Protein AF-A0A2E7G0T5-F1 (afdb_monomer_lite)

Foldseek 3Di:
DDDDPPPDPPPPPLQAQDLVLLVVVLVVLVVVLVVLVVVLVVLVPDDLVVVLVVLDQDDQDDQPPVDDPVSNVVSVVSNVSVLVSVLSNLLSVLSVVCSVVLNVLSVVLSVLSVVLSVCSVVVPPCNLVSVVVSLVSVLVSQLVVLVSVLVSVVVSQVSPPVRPCDCVSVVVSVVSNVVSVVVSVVVVVSSVVSVVSSDGDPDPDPPVPPPPPPDDDDD

Secondary structure (DSSP, 8-state):
-PPPS-------------THHHHHHHHHHHHHHHHHHHHHHHHHH--HHHHHHHT-PPPP-S--TTS-HHHHHHHHHHHHHHHHHHHHHHHHHHHHHHHHHHHHHHHHHHHHHHHHHHHHHTT-TTHHHHHHHHHHHHHHHHHHHHHHHHHHHHHHHHHSTT---TTHHHHHHHHHHHHHHHHHHHHHHHHHHHHHHTSPP-----TT-----------

Sequence (219 aa):
MQASPWTGHTGYQVQQPSNWWSWGLAIFIGISVFFSMIGLLLSALIPYDQLVVELKQDEPGPYPEAGTSEEQESWNESKAEYDEYIITKELFDNLESMKNTQIILGLITSTFGVVSLFLLVQLHPKRFYFAFAWIGCSAISSIVGQVMSYSMMGDLYQSIPEMDTGPWMSIQMGFGIGATIVCNLSLFCIILTCAIKSKGDQLEESGFHFVPSQQNQEN

Radius of gyration: 31.97 Å; chains: 1; bounding box: 92×30×113 Å

Structure (mmCIF, N/CA/C/O backbone):
data_AF-A0A2E7G0T5-F1
#
_entry.id   AF-A0A2E7G0T5-F1
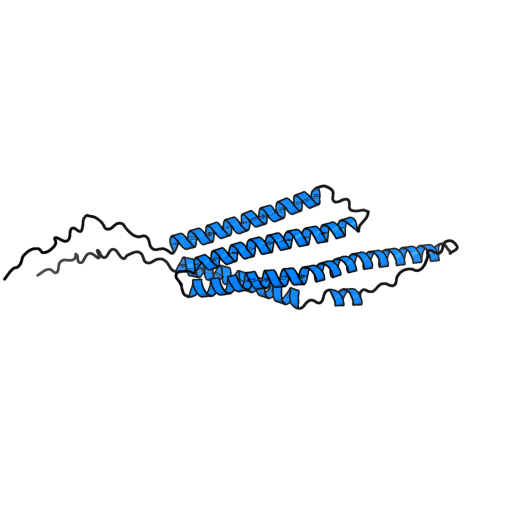#
loop_
_atom_site.group_PDB
_atom_site.id
_atom_site.type_symbol
_atom_site.label_atom_id
_atom_site.label_alt_id
_atom_site.label_comp_id
_atom_site.label_asym_id
_atom_site.label_entity_id
_atom_site.label_seq_id
_atom_site.pdbx_PDB_ins_code
_atom_site.Cartn_x
_atom_site.Cartn_y
_atom_site.Cartn_z
_atom_site.occupancy
_atom_site.B_iso_or_equiv
_atom_site.auth_seq_id
_atom_site.auth_comp_id
_atom_site.auth_asym_id
_atom_site.auth_atom_id
_atom_site.pdbx_PDB_model_num
ATOM 1 N N . MET A 1 1 ? -61.791 10.340 43.099 1.00 42.12 1 MET A N 1
ATOM 2 C CA . MET A 1 1 ? -60.392 10.252 43.564 1.00 42.12 1 MET A CA 1
ATOM 3 C C . MET A 1 1 ? -59.513 10.442 42.342 1.00 42.12 1 MET A C 1
ATOM 5 O O . MET A 1 1 ? -59.568 9.619 41.439 1.00 42.12 1 MET A O 1
ATOM 9 N N . GLN A 1 2 ? -58.861 11.601 42.240 1.00 37.22 2 GLN A N 1
ATOM 10 C CA . GLN A 1 2 ? -57.992 11.958 41.117 1.00 37.22 2 GLN A CA 1
ATOM 11 C C . GLN A 1 2 ? -56.751 11.063 41.134 1.00 37.22 2 GLN A C 1
ATOM 13 O O . GLN A 1 2 ? -56.042 11.013 42.137 1.00 37.22 2 GLN A O 1
ATOM 18 N N . ALA A 1 3 ? -56.494 10.366 40.029 1.00 43.84 3 ALA A N 1
ATOM 19 C CA . ALA A 1 3 ? -55.185 9.789 39.769 1.00 43.84 3 ALA A CA 1
ATOM 20 C C . ALA A 1 3 ? -54.198 10.944 39.535 1.00 43.84 3 ALA A C 1
ATOM 22 O O . ALA A 1 3 ? -54.452 11.827 38.715 1.00 43.84 3 ALA A O 1
ATOM 23 N N . SER A 1 4 ? -53.113 10.967 40.308 1.00 46.09 4 SER A N 1
ATOM 24 C CA . SER A 1 4 ? -52.031 11.943 40.159 1.00 46.09 4 SER A CA 1
ATOM 25 C C . SER A 1 4 ? -51.378 11.807 38.769 1.00 46.09 4 SER A C 1
ATOM 27 O O . SER A 1 4 ? -51.062 10.683 38.378 1.00 46.09 4 SER A O 1
ATOM 29 N N . PRO A 1 5 ? -51.143 12.908 38.029 1.00 44.50 5 PRO A N 1
ATOM 30 C CA . PRO A 1 5 ? -50.629 12.889 36.654 1.00 44.50 5 PRO A CA 1
ATOM 31 C C . PRO A 1 5 ? -49.093 12.797 36.556 1.00 44.50 5 PRO A C 1
ATOM 33 O O . PRO A 1 5 ? -48.531 12.999 35.484 1.00 44.50 5 PRO A O 1
ATOM 36 N N . TRP A 1 6 ? -48.398 12.495 37.655 1.00 49.03 6 TRP A N 1
ATOM 37 C CA . TRP A 1 6 ? -46.936 12.559 37.735 1.00 49.03 6 TRP A CA 1
ATOM 38 C C . TRP A 1 6 ? -46.297 11.194 38.003 1.00 49.03 6 TRP A C 1
ATOM 40 O O . TRP A 1 6 ? -45.489 11.041 38.915 1.00 49.03 6 TRP A O 1
ATOM 50 N N . THR A 1 7 ? -46.600 10.186 37.186 1.00 49.44 7 THR A N 1
ATOM 51 C CA . THR A 1 7 ? -45.641 9.093 36.953 1.00 49.44 7 THR A CA 1
ATOM 52 C C . THR A 1 7 ? -44.538 9.625 36.043 1.00 49.44 7 THR A C 1
ATOM 54 O O . THR A 1 7 ? -44.509 9.367 34.842 1.00 49.44 7 THR A O 1
ATOM 57 N N . GLY A 1 8 ? -43.676 10.465 36.619 1.00 42.94 8 GLY A N 1
ATOM 58 C CA . GLY A 1 8 ? -42.482 10.974 35.965 1.00 42.94 8 GLY A CA 1
ATOM 59 C C . GLY A 1 8 ? -41.516 9.828 35.697 1.00 42.94 8 GLY A C 1
ATOM 60 O O . GLY A 1 8 ? -41.096 9.125 36.613 1.00 42.94 8 GLY A O 1
ATOM 61 N N . HIS A 1 9 ? -41.174 9.644 34.427 1.00 44.28 9 HIS A N 1
ATOM 62 C CA . HIS A 1 9 ? -40.087 8.793 33.970 1.00 44.28 9 HIS A CA 1
ATOM 63 C C . HIS A 1 9 ? -38.748 9.296 34.531 1.00 44.28 9 HIS A C 1
ATOM 65 O O . HIS A 1 9 ? -38.030 10.027 33.861 1.00 44.28 9 HIS A O 1
ATOM 71 N N . THR A 1 10 ? -38.378 8.913 35.750 1.00 48.12 10 THR A N 1
ATOM 72 C CA . THR A 1 10 ? -37.007 9.097 36.253 1.00 48.12 10 THR A CA 1
ATOM 73 C C . THR A 1 10 ? -36.295 7.754 36.288 1.00 48.12 10 THR A C 1
ATOM 75 O O . THR A 1 10 ? -35.805 7.308 37.319 1.00 48.12 10 THR A O 1
ATOM 78 N N . GLY A 1 11 ? -36.280 7.072 35.145 1.00 42.31 11 GLY A N 1
ATOM 79 C CA . GLY A 1 11 ? -35.284 6.048 34.880 1.00 42.31 11 GLY A CA 1
ATOM 80 C C . GLY A 1 11 ? -34.180 6.719 34.087 1.00 42.31 11 GLY A C 1
ATOM 81 O O . GLY A 1 11 ? -34.346 6.906 32.884 1.00 42.31 11 GLY A O 1
ATOM 82 N N . TYR A 1 12 ? -33.084 7.110 34.738 1.00 46.53 12 TYR A N 1
ATOM 83 C CA . TYR A 1 12 ? -31.850 7.407 34.017 1.00 46.53 12 TYR A CA 1
ATOM 84 C C . TYR A 1 12 ? -31.445 6.115 33.307 1.00 46.53 12 TYR A C 1
ATOM 86 O O . TYR A 1 12 ? -30.893 5.196 33.908 1.00 46.53 12 TYR A O 1
ATOM 94 N N . GLN A 1 13 ? -31.826 5.995 32.038 1.00 47.16 13 GLN A N 1
ATOM 95 C CA . GLN A 1 13 ? -31.346 4.928 31.180 1.00 47.16 13 GLN A CA 1
ATOM 96 C C . GLN A 1 13 ? -29.850 5.177 31.035 1.00 47.16 13 GLN A C 1
ATOM 98 O O . GLN A 1 13 ? -29.455 6.186 30.452 1.00 47.16 13 GLN A O 1
ATOM 103 N N . VAL A 1 14 ? -29.029 4.283 31.596 1.00 50.94 14 VAL A N 1
ATOM 104 C CA . VAL A 1 14 ? -27.611 4.176 31.241 1.00 50.94 14 VAL A CA 1
ATOM 105 C C . VAL A 1 14 ? -27.564 4.254 29.723 1.00 50.94 14 VAL A C 1
ATOM 107 O O . VAL A 1 14 ? -28.164 3.406 29.056 1.00 50.94 14 VAL A O 1
ATOM 110 N N . GLN A 1 15 ? -26.968 5.315 29.180 1.00 52.72 15 GLN A N 1
ATOM 111 C CA . GLN A 1 15 ? -26.990 5.546 27.746 1.00 52.72 15 GLN A CA 1
ATOM 112 C C . GLN A 1 15 ? -26.164 4.427 27.123 1.00 52.72 15 GLN A C 1
ATOM 114 O O . GLN A 1 15 ? -24.933 4.432 27.179 1.00 52.72 15 GLN A O 1
ATOM 119 N N . GLN A 1 16 ? -26.857 3.388 26.648 1.00 56.47 16 GLN A N 1
ATOM 120 C CA . GLN A 1 16 ? -26.186 2.207 26.143 1.00 56.47 16 GLN A CA 1
ATOM 121 C C . GLN A 1 16 ? -25.273 2.641 24.997 1.00 56.47 16 GLN A C 1
ATOM 123 O O . GLN A 1 16 ? -25.682 3.474 24.179 1.00 56.47 16 GLN A O 1
ATOM 128 N N . PRO A 1 17 ? -24.035 2.126 24.948 1.00 65.00 17 PRO A N 1
ATOM 129 C CA . PRO A 1 17 ? -23.099 2.499 23.906 1.00 65.00 17 PRO A CA 1
ATOM 130 C C . PRO A 1 17 ? -23.753 2.347 22.534 1.00 65.00 17 PRO A C 1
ATOM 132 O O . PRO A 1 17 ? -24.278 1.286 22.196 1.00 65.00 17 PRO A O 1
ATOM 135 N N . SER A 1 18 ? -23.741 3.422 21.744 1.00 70.25 18 SER A N 1
ATOM 136 C CA . SER A 1 18 ? -24.346 3.393 20.416 1.00 70.25 18 SER A CA 1
ATOM 137 C C . SER A 1 18 ? -23.545 2.456 19.512 1.00 70.25 18 SER A C 1
ATOM 139 O O . SER A 1 18 ? -22.406 2.744 19.135 1.00 70.25 18 SER A O 1
ATOM 141 N N . ASN A 1 19 ? -24.157 1.328 19.145 1.00 79.50 19 ASN A N 1
ATOM 142 C CA . ASN A 1 19 ? -23.548 0.310 18.283 1.00 79.50 19 ASN A CA 1
ATOM 143 C C . ASN A 1 19 ? -23.260 0.820 16.860 1.00 79.50 19 ASN A C 1
ATOM 145 O O . ASN A 1 19 ? -22.441 0.231 16.151 1.00 79.50 19 ASN A O 1
ATOM 149 N N . TRP A 1 20 ? -23.867 1.945 16.468 1.00 84.38 20 TRP A N 1
ATOM 150 C CA . TRP A 1 20 ? -23.699 2.575 15.158 1.00 84.38 20 TRP A CA 1
ATOM 151 C C . TRP A 1 20 ? -22.247 2.918 14.826 1.00 84.38 20 TRP A C 1
ATOM 153 O O . TRP A 1 20 ? -21.845 2.768 13.677 1.00 84.38 20 TRP A O 1
ATOM 163 N N . TRP A 1 21 ? -21.431 3.295 15.815 1.00 87.00 21 TRP A N 1
ATOM 164 C CA . TRP A 1 21 ? -20.006 3.570 15.590 1.00 87.00 21 TRP A CA 1
ATOM 165 C C . TRP A 1 21 ? -19.225 2.316 15.185 1.00 87.00 21 TRP A C 1
ATOM 167 O O . TRP A 1 21 ? -18.356 2.375 14.320 1.00 87.00 21 TRP A O 1
ATOM 177 N N . SER A 1 22 ? -19.562 1.165 15.774 1.00 86.50 22 SER A N 1
ATOM 178 C CA . SER A 1 22 ? -18.941 -0.118 15.425 1.00 86.50 22 SER A CA 1
ATOM 179 C C . SER A 1 22 ? -19.398 -0.594 14.048 1.00 86.50 22 SER A C 1
ATOM 181 O O . SER A 1 22 ? -18.593 -1.081 13.262 1.00 86.50 22 SER A O 1
ATOM 183 N N . TRP A 1 23 ? -20.684 -0.423 13.737 1.00 88.38 23 TRP A N 1
ATOM 184 C CA . TRP A 1 23 ? -21.266 -0.850 12.464 1.00 88.38 23 TRP A CA 1
ATOM 185 C C . TRP A 1 23 ? -20.808 0.027 11.296 1.00 88.38 23 TRP A C 1
ATOM 187 O O . TRP A 1 23 ? -20.464 -0.497 10.242 1.00 88.38 23 TRP A O 1
ATOM 197 N N . GLY A 1 24 ? -20.727 1.347 11.489 1.00 90.25 24 GLY A N 1
ATOM 198 C CA . GLY A 1 24 ? -20.177 2.264 10.490 1.00 90.25 24 GLY A CA 1
ATOM 199 C C . GLY A 1 24 ? -18.718 1.942 10.166 1.00 90.25 24 GLY A C 1
ATOM 200 O O . GLY A 1 24 ? -18.352 1.840 8.996 1.00 90.25 24 GLY A O 1
ATOM 201 N N . LEU A 1 25 ? -17.903 1.682 11.197 1.00 91.81 25 LEU A N 1
ATOM 202 C CA . LEU A 1 25 ? -16.518 1.255 11.002 1.00 91.81 25 LEU A CA 1
ATOM 203 C C . LEU A 1 25 ? -16.429 -0.114 10.310 1.00 91.81 25 LEU A C 1
ATOM 205 O O . LEU A 1 25 ? -15.589 -0.296 9.432 1.00 91.81 25 LEU A O 1
ATOM 209 N N . ALA A 1 26 ? -17.306 -1.059 10.658 1.00 92.94 26 ALA A N 1
ATOM 210 C CA . ALA A 1 26 ? -17.380 -2.360 9.999 1.00 92.94 26 ALA A CA 1
ATOM 211 C C . ALA A 1 26 ? -17.650 -2.211 8.495 1.00 92.94 26 ALA A C 1
ATOM 213 O O . ALA A 1 26 ? -16.925 -2.783 7.691 1.00 92.94 26 ALA A O 1
ATOM 214 N N . ILE A 1 27 ? -18.632 -1.396 8.099 1.00 93.44 27 ILE A N 1
ATOM 215 C CA . ILE A 1 27 ? -18.949 -1.154 6.683 1.00 93.44 27 ILE A CA 1
ATOM 216 C C . ILE A 1 27 ? -17.737 -0.571 5.948 1.00 93.44 27 ILE A C 1
ATOM 218 O O . ILE A 1 27 ? -17.370 -1.064 4.882 1.00 93.44 27 ILE A O 1
ATOM 222 N N . PHE A 1 28 ? -17.079 0.432 6.533 1.00 93.50 28 PHE A N 1
ATOM 223 C CA . PHE A 1 28 ? -15.892 1.049 5.941 1.00 93.50 28 PHE A CA 1
ATOM 224 C C . PHE A 1 28 ? -14.748 0.044 5.728 1.00 93.50 28 PHE A C 1
ATOM 226 O O . PHE A 1 28 ? -14.176 -0.026 4.635 1.00 93.50 28 PHE A O 1
ATOM 233 N N . ILE A 1 29 ? -14.443 -0.771 6.744 1.00 93.44 29 ILE A N 1
ATOM 234 C CA . ILE A 1 29 ? -13.413 -1.815 6.646 1.00 93.44 29 ILE A CA 1
ATOM 235 C C . ILE A 1 29 ? -13.830 -2.876 5.626 1.00 93.44 29 ILE A C 1
ATOM 237 O O . ILE A 1 29 ? -13.004 -3.300 4.826 1.00 93.44 29 ILE A O 1
ATOM 241 N N . GLY A 1 30 ? -15.104 -3.269 5.597 1.00 94.38 30 GLY A N 1
ATOM 242 C CA . GLY A 1 30 ? -15.621 -4.248 4.644 1.00 94.38 30 GLY A CA 1
ATOM 243 C C . GLY A 1 30 ? -15.450 -3.806 3.192 1.00 94.38 30 GLY A C 1
ATOM 244 O O . GLY A 1 30 ? -14.958 -4.582 2.377 1.00 94.38 30 GLY A O 1
ATOM 245 N N . ILE A 1 31 ? -15.771 -2.547 2.881 1.00 94.75 31 ILE A N 1
ATOM 246 C CA . ILE A 1 31 ? -15.560 -1.974 1.543 1.00 94.75 31 ILE A CA 1
ATOM 247 C C . ILE A 1 31 ? -14.066 -1.929 1.208 1.00 94.75 31 ILE A C 1
ATOM 249 O O . ILE A 1 31 ? -13.663 -2.358 0.128 1.00 94.75 31 ILE A O 1
ATOM 253 N N . SER A 1 32 ? -13.238 -1.461 2.144 1.00 92.38 32 SER A N 1
ATOM 254 C CA . SER A 1 32 ? -11.784 -1.376 1.952 1.00 92.38 32 SER A CA 1
ATOM 255 C C . SER A 1 32 ? -11.175 -2.745 1.642 1.00 92.38 32 SER A C 1
ATOM 257 O O . SER A 1 32 ? -10.447 -2.898 0.669 1.00 92.38 32 SER A O 1
ATOM 259 N N . VAL A 1 33 ? -11.523 -3.764 2.431 1.00 93.69 33 VAL A N 1
ATOM 260 C CA . VAL A 1 33 ? -11.043 -5.139 2.246 1.00 93.69 33 VAL A CA 1
ATOM 261 C C . VAL A 1 33 ? -11.546 -5.736 0.936 1.00 93.69 33 VAL A C 1
ATOM 263 O O . VAL A 1 33 ? -10.787 -6.422 0.261 1.00 93.69 33 VAL A O 1
ATOM 266 N N . PHE A 1 34 ? -12.793 -5.465 0.548 1.00 94.62 34 PHE A N 1
ATOM 267 C CA . PHE A 1 34 ? -13.343 -5.945 -0.718 1.00 94.62 34 PHE A CA 1
ATOM 268 C C . PHE A 1 34 ? -12.536 -5.439 -1.921 1.00 94.62 34 PHE A C 1
ATOM 270 O O . PHE A 1 34 ? -12.120 -6.240 -2.758 1.00 94.62 34 PHE A O 1
ATOM 277 N N . PHE A 1 35 ? -12.240 -4.136 -1.976 1.00 93.12 35 PHE A N 1
ATOM 278 C CA . PHE A 1 35 ? -11.404 -3.577 -3.040 1.00 93.12 35 PHE A CA 1
ATOM 279 C C . PHE A 1 35 ? -9.965 -4.100 -2.990 1.00 93.12 35 PHE A C 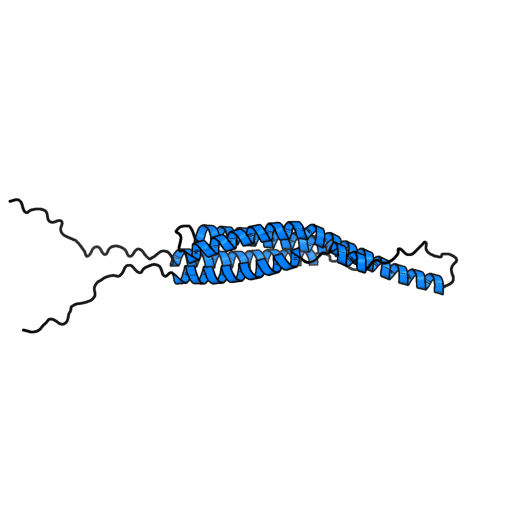1
ATOM 281 O O . PHE A 1 35 ? -9.416 -4.447 -4.035 1.00 93.12 35 PHE A O 1
ATOM 288 N N . SER A 1 36 ? -9.377 -4.238 -1.798 1.00 90.44 36 SER A N 1
ATOM 289 C CA . SER A 1 36 ? -8.039 -4.825 -1.647 1.00 90.44 36 SER A CA 1
ATOM 290 C C . SER A 1 36 ? -7.975 -6.267 -2.153 1.00 90.44 36 SER A C 1
ATOM 292 O O . SER A 1 36 ? -7.009 -6.642 -2.811 1.00 90.44 36 SER A O 1
ATOM 294 N N . MET A 1 37 ? -9.011 -7.069 -1.902 1.00 91.81 37 MET A N 1
ATOM 295 C CA . MET A 1 37 ? -9.097 -8.449 -2.385 1.00 91.81 37 MET A CA 1
ATOM 296 C C . MET A 1 37 ? -9.230 -8.518 -3.908 1.00 91.81 37 MET A C 1
ATOM 298 O O . MET A 1 37 ? -8.585 -9.359 -4.527 1.00 91.81 37 MET A O 1
ATOM 302 N N . ILE A 1 38 ? -10.016 -7.628 -4.524 1.00 92.44 38 ILE A N 1
ATOM 303 C CA . ILE A 1 38 ? -10.081 -7.520 -5.991 1.00 92.44 38 ILE A CA 1
ATOM 304 C C . ILE A 1 38 ? -8.702 -7.171 -6.553 1.00 92.44 38 ILE A C 1
ATOM 306 O O . ILE A 1 38 ? -8.240 -7.841 -7.472 1.00 92.44 38 ILE A O 1
ATOM 310 N N . GLY A 1 39 ? -8.029 -6.169 -5.980 1.00 88.44 39 GLY A N 1
ATOM 311 C CA . GLY A 1 39 ? -6.677 -5.790 -6.391 1.00 88.44 39 GLY A CA 1
ATOM 312 C C . GLY A 1 39 ? -5.700 -6.961 -6.298 1.00 88.44 39 GLY A C 1
ATOM 313 O O . GLY A 1 39 ? -4.969 -7.231 -7.243 1.00 88.44 39 GLY A O 1
ATOM 314 N N . LEU A 1 40 ? -5.756 -7.723 -5.204 1.00 90.31 40 LEU A N 1
ATOM 315 C CA . LEU A 1 40 ? -4.918 -8.903 -5.003 1.00 90.31 40 LEU A CA 1
ATOM 316 C C . LEU A 1 40 ? -5.186 -10.000 -6.038 1.00 90.31 40 LEU A C 1
ATOM 318 O O . LEU A 1 40 ? -4.242 -10.592 -6.555 1.00 90.31 40 LEU A O 1
ATOM 322 N N . LEU A 1 41 ? -6.457 -10.261 -6.358 1.00 91.06 41 LEU A N 1
ATOM 323 C CA . LEU A 1 41 ? -6.833 -11.229 -7.388 1.00 91.06 41 LEU A CA 1
ATOM 324 C C . LEU A 1 41 ? -6.310 -10.814 -8.764 1.00 91.06 41 LEU A C 1
ATOM 326 O O . LEU A 1 41 ? -5.774 -11.656 -9.478 1.00 91.06 41 LEU A O 1
ATOM 330 N N . LEU A 1 42 ? -6.422 -9.530 -9.117 1.00 88.50 42 LEU A N 1
ATOM 331 C CA . LEU A 1 42 ? -5.884 -9.003 -10.372 1.00 88.50 42 LEU A CA 1
ATOM 332 C C . LEU A 1 42 ? -4.359 -9.153 -10.426 1.00 88.50 42 LEU A C 1
ATOM 334 O O . LEU A 1 42 ? -3.842 -9.707 -11.391 1.00 88.50 42 LEU A O 1
ATOM 338 N N . SER A 1 43 ? -3.645 -8.755 -9.370 1.00 85.06 43 SER A N 1
ATOM 339 C CA . SER A 1 43 ? -2.186 -8.906 -9.295 1.00 85.06 43 SER A CA 1
ATOM 340 C C . SER A 1 43 ? -1.728 -10.366 -9.346 1.00 85.06 43 SER A C 1
ATOM 342 O O . SER A 1 43 ? -0.646 -10.648 -9.851 1.00 85.06 43 SER A O 1
ATOM 344 N N . ALA A 1 44 ? -2.527 -11.303 -8.829 1.00 85.75 44 ALA A N 1
ATOM 345 C CA . ALA A 1 44 ? -2.223 -12.730 -8.885 1.00 85.75 44 ALA A CA 1
ATOM 346 C C . ALA A 1 44 ? -2.501 -13.347 -10.267 1.00 85.75 44 ALA A C 1
ATOM 348 O O . ALA A 1 44 ? -1.783 -14.256 -10.678 1.00 85.75 44 ALA A O 1
ATOM 349 N N . LEU A 1 45 ? -3.534 -12.869 -10.967 1.00 87.50 45 LEU A N 1
ATOM 350 C CA . LEU A 1 45 ? -3.959 -13.393 -12.267 1.00 87.50 45 LEU A CA 1
ATOM 351 C C . LEU A 1 45 ? -3.092 -12.919 -13.432 1.00 87.50 45 LEU A C 1
ATOM 353 O O . LEU A 1 45 ? -3.021 -13.635 -14.424 1.00 87.50 45 LEU A O 1
ATOM 357 N N . ILE A 1 46 ? -2.471 -11.741 -13.340 1.00 84.38 46 ILE A N 1
ATOM 358 C CA . ILE A 1 46 ? -1.655 -11.181 -14.425 1.00 84.38 46 ILE A CA 1
ATOM 359 C C . ILE A 1 46 ? -0.261 -11.852 -14.425 1.00 84.38 46 ILE A C 1
ATOM 361 O O . ILE A 1 46 ? 0.481 -11.716 -13.442 1.00 84.38 46 ILE A O 1
ATOM 365 N N . PRO A 1 47 ? 0.111 -12.589 -15.493 1.00 80.69 47 PRO A N 1
ATOM 366 C CA . PRO A 1 47 ? 1.446 -13.157 -15.654 1.00 80.69 47 PRO A CA 1
ATOM 367 C C . PRO A 1 47 ? 2.341 -12.152 -16.392 1.00 80.69 47 PRO A C 1
ATOM 369 O O . PRO A 1 47 ? 2.281 -12.039 -17.616 1.00 80.69 47 PRO A O 1
ATOM 372 N N . TYR A 1 48 ? 3.132 -11.371 -15.652 1.00 78.94 48 TYR A N 1
ATOM 373 C CA . TYR A 1 48 ? 3.981 -10.334 -16.250 1.00 78.94 48 TYR A CA 1
ATOM 374 C C . TYR A 1 48 ? 5.112 -10.931 -17.098 1.00 78.94 48 TYR A C 1
ATOM 376 O O . TYR A 1 48 ? 5.475 -10.363 -18.124 1.00 78.94 48 TYR A O 1
ATOM 384 N N . ASP A 1 49 ? 5.598 -12.114 -16.726 1.00 76.75 49 ASP A N 1
ATOM 385 C CA . ASP A 1 49 ? 6.608 -12.889 -17.450 1.00 76.75 49 ASP A CA 1
ATOM 386 C C . ASP A 1 49 ? 6.159 -13.295 -18.864 1.00 76.75 49 ASP A C 1
ATOM 388 O O . ASP A 1 49 ? 6.941 -13.237 -19.813 1.00 76.75 49 ASP A O 1
ATOM 392 N N . GLN A 1 50 ? 4.890 -13.675 -19.031 1.00 75.81 50 GLN A N 1
ATOM 393 C CA . GLN A 1 50 ? 4.353 -14.093 -20.329 1.00 75.81 50 GLN A CA 1
ATOM 394 C C . GLN A 1 50 ? 4.106 -12.914 -21.273 1.00 75.81 50 GLN A C 1
ATOM 396 O O . GLN A 1 50 ? 4.305 -13.054 -22.479 1.00 75.81 50 GLN A O 1
ATOM 401 N N . LEU A 1 51 ? 3.749 -11.745 -20.733 1.00 76.38 51 LEU A N 1
ATOM 402 C CA . LEU A 1 51 ? 3.521 -10.533 -21.528 1.00 76.38 51 LEU A CA 1
ATOM 403 C C . LEU A 1 51 ? 4.801 -10.047 -22.228 1.00 76.38 51 LEU A C 1
ATOM 405 O O . LEU A 1 51 ? 4.740 -9.529 -23.339 1.00 76.38 51 LEU A O 1
ATOM 409 N N . VAL A 1 52 ? 5.971 -10.264 -21.623 1.00 72.38 52 VAL A N 1
ATOM 410 C CA . VAL A 1 52 ? 7.272 -9.901 -22.215 1.00 72.38 52 VAL A CA 1
ATOM 411 C C . VAL A 1 52 ? 7.662 -10.817 -23.373 1.00 72.38 52 VAL A C 1
ATOM 413 O O . VAL A 1 52 ? 8.309 -10.377 -24.323 1.00 72.38 52 VAL A O 1
ATOM 416 N N . VAL A 1 53 ? 7.293 -12.100 -23.309 1.00 66.56 53 VAL A N 1
ATOM 417 C CA . VAL A 1 53 ? 7.633 -13.082 -24.353 1.00 66.56 53 VAL A CA 1
ATOM 418 C C . VAL A 1 53 ? 6.924 -12.758 -25.668 1.00 66.56 53 VAL A C 1
ATOM 420 O O . VAL A 1 53 ? 7.496 -12.979 -26.734 1.00 66.56 53 VAL A O 1
ATOM 423 N N . GLU A 1 54 ? 5.718 -12.192 -25.604 1.00 66.94 54 GLU A N 1
ATOM 424 C CA . GLU A 1 54 ? 4.965 -11.752 -26.784 1.00 66.94 54 GLU A CA 1
ATOM 425 C C . GLU A 1 54 ? 5.606 -10.544 -27.491 1.00 66.94 54 GLU A C 1
ATOM 427 O O . GLU A 1 54 ? 5.425 -10.381 -28.694 1.00 66.94 54 GLU A O 1
ATOM 432 N N . LEU A 1 55 ? 6.398 -9.739 -26.773 1.00 68.81 55 LEU A N 1
ATOM 433 C CA . LEU A 1 55 ? 7.058 -8.528 -27.278 1.00 68.81 55 LEU A CA 1
ATOM 434 C C . LEU A 1 55 ? 8.500 -8.764 -27.757 1.00 68.81 55 LEU A C 1
ATOM 436 O O . LEU A 1 55 ? 9.244 -7.809 -27.946 1.00 68.81 55 LEU A O 1
ATOM 440 N N . LYS A 1 56 ? 8.936 -10.021 -27.897 1.00 74.69 56 LYS A N 1
ATOM 441 C CA . LYS A 1 56 ? 10.342 -10.356 -28.152 1.00 74.69 56 LYS A CA 1
ATOM 442 C C . LYS A 1 56 ? 10.875 -9.712 -29.444 1.00 74.69 56 LYS A C 1
ATOM 444 O O . LYS A 1 56 ? 10.508 -10.132 -30.538 1.00 74.69 56 LYS A O 1
ATOM 449 N N . GLN A 1 57 ? 11.819 -8.788 -29.282 1.00 79.31 57 GLN A N 1
ATOM 450 C CA . GLN A 1 57 ? 12.636 -8.222 -30.354 1.00 79.31 57 GLN A CA 1
ATOM 451 C C . GLN A 1 57 ? 13.953 -9.009 -30.478 1.00 79.31 57 GLN A C 1
ATOM 453 O O . GLN A 1 57 ? 14.555 -9.379 -29.464 1.00 79.31 57 GLN A O 1
ATOM 458 N N . ASP A 1 58 ? 14.412 -9.273 -31.701 1.00 81.69 58 ASP A N 1
ATOM 459 C CA . ASP A 1 58 ? 15.727 -9.881 -31.922 1.00 81.69 58 ASP A CA 1
ATOM 460 C C . ASP A 1 58 ? 16.844 -8.844 -31.732 1.00 81.69 58 ASP A C 1
ATOM 462 O O . ASP A 1 58 ? 16.702 -7.678 -32.101 1.00 81.69 58 ASP A O 1
ATOM 466 N N . GLU A 1 59 ? 17.964 -9.275 -31.147 1.00 84.00 59 GLU A N 1
ATOM 467 C CA . GLU A 1 59 ? 19.130 -8.412 -30.964 1.00 84.00 59 GLU A CA 1
ATOM 468 C C . GLU A 1 59 ? 19.690 -8.009 -32.338 1.00 84.00 59 GLU A C 1
ATOM 470 O O . GLU A 1 59 ? 19.989 -8.890 -33.158 1.00 84.00 59 GLU A O 1
ATOM 475 N N . PRO A 1 60 ? 19.848 -6.703 -32.619 1.00 79.25 60 PRO A N 1
ATOM 476 C CA . PRO A 1 60 ? 20.493 -6.265 -33.844 1.00 79.25 60 PRO A CA 1
ATOM 477 C C . PRO A 1 60 ? 21.930 -6.793 -33.851 1.00 79.25 60 PRO A C 1
ATOM 479 O O . PRO A 1 60 ? 22.648 -6.716 -32.855 1.00 79.25 60 PRO A O 1
ATOM 482 N N . GLY A 1 61 ? 22.353 -7.352 -34.986 1.00 82.56 61 GLY A N 1
ATOM 483 C CA . GLY A 1 61 ? 23.708 -7.875 -35.163 1.00 82.56 61 GLY A CA 1
ATOM 484 C C . GLY A 1 61 ? 24.800 -6.797 -35.024 1.00 82.56 61 GLY A C 1
ATOM 485 O O . GLY A 1 61 ? 24.525 -5.657 -34.660 1.00 82.56 61 GLY A O 1
ATOM 486 N N . PRO A 1 62 ? 26.069 -7.104 -35.331 1.00 85.62 62 PRO A N 1
ATOM 487 C CA . PRO A 1 62 ? 27.129 -6.096 -35.291 1.00 85.62 62 PRO A CA 1
ATOM 488 C C . PRO A 1 62 ? 26.843 -4.933 -36.256 1.00 85.62 62 PRO A C 1
ATOM 490 O O . PRO A 1 62 ? 26.317 -5.148 -37.349 1.00 85.62 62 PRO A O 1
ATOM 493 N N . TYR A 1 63 ? 27.220 -3.712 -35.860 1.00 85.31 63 TYR A N 1
ATOM 494 C CA . TYR A 1 63 ? 27.042 -2.514 -36.685 1.00 85.31 63 TYR A CA 1
ATOM 495 C C . TYR A 1 63 ? 27.759 -2.661 -38.040 1.00 85.31 63 TYR A C 1
ATOM 497 O O . TYR A 1 63 ? 28.947 -3.006 -38.065 1.00 85.31 63 TYR A O 1
ATOM 505 N N . PRO A 1 64 ? 27.089 -2.392 -39.175 1.00 84.25 64 PRO A N 1
ATOM 506 C CA . PRO A 1 64 ? 27.706 -2.505 -40.489 1.00 84.25 64 PRO A CA 1
ATOM 507 C C . PRO A 1 64 ? 28.618 -1.297 -40.785 1.00 84.25 64 PRO A C 1
ATOM 509 O O . PRO A 1 64 ? 28.240 -0.357 -41.485 1.00 84.25 64 PRO A O 1
ATOM 512 N N . GLU A 1 65 ? 29.863 -1.334 -40.290 1.00 83.06 65 GLU A N 1
ATOM 513 C CA . GLU A 1 65 ? 30.868 -0.267 -40.495 1.00 83.06 65 GLU A CA 1
ATOM 514 C C . GLU A 1 65 ? 31.191 -0.007 -41.978 1.00 83.06 65 GLU A C 1
ATOM 516 O O . GLU A 1 65 ? 31.467 1.124 -42.372 1.00 83.06 65 GLU A O 1
ATOM 521 N N . ALA A 1 66 ? 31.136 -1.053 -42.807 1.00 83.81 66 ALA A N 1
ATOM 522 C CA . ALA A 1 66 ? 31.348 -0.986 -44.255 1.00 83.81 66 ALA A CA 1
ATOM 523 C C . ALA A 1 66 ? 30.037 -1.064 -45.065 1.00 83.81 66 ALA A C 1
ATOM 525 O O . ALA A 1 66 ? 30.082 -1.302 -46.273 1.00 83.81 66 ALA A O 1
ATOM 526 N N . GLY A 1 67 ? 28.885 -0.922 -44.402 1.00 78.69 67 GLY A N 1
ATOM 527 C CA . GLY A 1 67 ? 27.568 -0.981 -45.033 1.00 78.69 67 GLY A CA 1
ATOM 528 C C . GLY A 1 67 ? 27.224 0.269 -45.836 1.00 78.69 67 GLY A C 1
ATOM 529 O O . GLY A 1 67 ? 27.873 1.313 -45.744 1.00 78.69 67 GLY A O 1
ATOM 530 N N . THR A 1 68 ? 26.169 0.157 -46.632 1.00 87.44 68 THR A N 1
ATOM 531 C CA . THR A 1 68 ? 25.523 1.311 -47.266 1.00 87.44 68 THR A CA 1
ATOM 532 C C . THR A 1 68 ? 24.828 2.192 -46.220 1.00 87.44 68 THR A C 1
ATOM 534 O O . THR A 1 68 ? 24.545 1.752 -45.106 1.00 87.44 68 THR A O 1
ATOM 537 N N . SER A 1 69 ? 24.520 3.446 -46.570 1.00 86.88 69 SER A N 1
ATOM 538 C CA . SER A 1 69 ? 23.790 4.350 -45.667 1.00 86.88 69 SER A CA 1
ATOM 539 C C . SER A 1 69 ? 22.423 3.794 -45.251 1.00 86.88 69 SER A C 1
ATOM 541 O O . SER A 1 69 ? 22.018 3.982 -44.112 1.00 86.88 69 SER A O 1
ATOM 543 N N . GLU A 1 70 ? 21.749 3.074 -46.151 1.00 86.50 70 GLU A N 1
ATOM 544 C CA . GLU A 1 70 ? 20.454 2.425 -45.899 1.00 86.50 70 GLU A CA 1
ATOM 545 C C . GLU A 1 70 ? 20.587 1.253 -44.911 1.00 86.50 70 GLU A C 1
ATOM 547 O O . GLU A 1 70 ? 19.792 1.118 -43.984 1.00 86.50 70 GLU A O 1
ATOM 552 N N . GLU A 1 71 ? 21.644 0.443 -45.032 1.00 84.81 71 GLU A N 1
ATOM 553 C CA . GLU A 1 71 ? 21.927 -0.634 -44.073 1.00 84.81 71 GLU A CA 1
ATOM 554 C C . GLU A 1 71 ? 22.252 -0.084 -42.678 1.00 84.81 71 GLU A C 1
ATOM 556 O O . GLU A 1 71 ? 21.791 -0.628 -41.678 1.00 84.81 71 GLU A O 1
ATOM 561 N N . GLN A 1 72 ? 23.000 1.018 -42.595 1.00 86.19 72 GLN A N 1
ATOM 562 C CA . GLN A 1 72 ? 23.299 1.678 -41.321 1.00 86.19 72 GLN A CA 1
ATOM 563 C C . GLN A 1 72 ? 22.053 2.298 -40.675 1.00 86.19 72 GLN A C 1
ATOM 565 O O . GLN A 1 72 ? 21.900 2.225 -39.457 1.00 86.19 72 GLN A O 1
ATOM 570 N N . GLU A 1 73 ? 21.157 2.882 -41.471 1.00 89.38 73 GLU A N 1
ATOM 571 C CA . GLU A 1 73 ? 19.886 3.438 -40.997 1.00 89.38 73 GLU A CA 1
ATOM 572 C C . GLU A 1 73 ? 18.951 2.337 -40.478 1.00 89.38 73 GLU A C 1
ATOM 574 O O . GLU A 1 73 ? 18.507 2.411 -39.335 1.00 89.38 73 GLU A O 1
ATOM 579 N N . SER A 1 74 ? 18.769 1.254 -41.241 1.00 86.69 74 SER A N 1
ATOM 580 C CA . SER A 1 74 ? 17.956 0.103 -40.813 1.00 86.69 74 SER A CA 1
ATOM 581 C C . SER A 1 74 ? 18.483 -0.569 -39.537 1.00 86.69 74 SER A C 1
ATOM 583 O O . SER A 1 74 ? 17.709 -1.037 -38.696 1.00 86.69 74 SER A O 1
ATOM 585 N N . TRP A 1 75 ? 19.808 -0.587 -39.352 1.00 90.56 75 TRP A N 1
ATOM 586 C CA . TRP A 1 75 ? 20.422 -1.079 -38.125 1.00 90.56 75 TRP A CA 1
ATOM 587 C C . TRP A 1 75 ? 20.106 -0.168 -36.936 1.00 90.56 75 TRP A C 1
ATOM 589 O O . TRP A 1 75 ? 19.774 -0.667 -35.864 1.00 90.56 75 TRP A O 1
ATOM 599 N N . ASN A 1 76 ? 20.176 1.156 -37.119 1.00 88.44 76 ASN A N 1
ATOM 600 C CA . ASN A 1 76 ? 19.859 2.122 -36.065 1.00 88.44 76 ASN A CA 1
ATOM 601 C C . ASN A 1 76 ? 18.386 2.032 -35.637 1.00 88.44 76 ASN A C 1
ATOM 603 O O . ASN A 1 76 ? 18.109 2.088 -34.441 1.00 88.44 76 ASN A O 1
ATOM 607 N N . GLU A 1 77 ? 17.458 1.847 -36.581 1.00 88.12 77 GLU A N 1
ATOM 608 C CA . GLU A 1 77 ? 16.036 1.614 -36.279 1.00 88.12 77 GLU A CA 1
ATOM 609 C C . GLU A 1 77 ? 15.845 0.319 -35.481 1.00 88.12 77 GLU A C 1
ATOM 611 O O . GLU A 1 77 ? 15.269 0.334 -34.394 1.00 88.12 77 GLU A O 1
ATOM 616 N N . SER A 1 78 ? 16.433 -0.784 -35.953 1.00 87.56 78 SER A N 1
ATOM 617 C CA . SER A 1 78 ? 16.375 -2.080 -35.258 1.00 87.56 78 SER A CA 1
ATOM 618 C C . SER A 1 78 ? 16.979 -2.010 -33.849 1.00 87.56 78 SER A C 1
ATOM 620 O O . SER A 1 78 ? 16.512 -2.675 -32.924 1.00 87.56 78 SER A O 1
ATOM 622 N N . LYS A 1 79 ? 18.027 -1.197 -33.672 1.00 87.38 79 LYS A N 1
ATOM 623 C CA . LYS A 1 79 ? 18.669 -0.948 -32.380 1.00 87.38 79 LYS A CA 1
ATOM 624 C C . LYS A 1 79 ? 17.786 -0.147 -31.436 1.00 87.38 79 LYS A C 1
ATOM 626 O O . LYS A 1 79 ? 17.701 -0.520 -30.269 1.00 87.38 79 LYS A O 1
ATOM 631 N N . ALA A 1 80 ? 17.107 0.883 -31.931 1.00 85.94 80 ALA A N 1
ATOM 632 C CA . ALA A 1 80 ? 16.164 1.653 -31.132 1.00 85.94 80 ALA A CA 1
ATOM 633 C C . ALA A 1 80 ? 15.014 0.767 -30.621 1.00 85.94 80 ALA A C 1
ATOM 635 O O . ALA A 1 80 ? 14.743 0.750 -29.422 1.00 85.94 80 ALA A O 1
ATOM 636 N N . GLU A 1 81 ? 14.410 -0.043 -31.496 1.00 86.12 81 GLU A N 1
ATOM 637 C CA . GLU A 1 81 ? 13.329 -0.962 -31.114 1.00 86.12 81 GLU A CA 1
ATOM 638 C C . GLU A 1 81 ? 13.795 -2.026 -30.100 1.00 86.12 81 GLU A C 1
ATOM 640 O O . GLU A 1 81 ? 13.082 -2.361 -29.152 1.00 86.12 81 GLU A O 1
ATOM 645 N N . TYR A 1 82 ? 15.021 -2.542 -30.249 1.00 87.38 82 TYR A N 1
ATOM 646 C CA . TYR A 1 82 ? 15.591 -3.489 -29.289 1.00 87.38 82 TYR A CA 1
ATOM 647 C C . TYR A 1 82 ? 15.878 -2.855 -27.925 1.00 87.38 82 TYR A C 1
ATOM 649 O O . TYR A 1 82 ? 15.624 -3.478 -26.893 1.00 87.38 82 TYR A O 1
ATOM 657 N N . ASP A 1 83 ? 16.379 -1.623 -27.894 1.00 86.50 83 ASP A N 1
ATOM 658 C CA . ASP A 1 83 ? 16.633 -0.917 -26.639 1.00 86.50 83 ASP A CA 1
ATOM 659 C C . ASP A 1 83 ? 15.312 -0.625 -25.896 1.00 86.50 83 ASP A C 1
ATOM 661 O O . ASP A 1 83 ? 15.227 -0.848 -24.686 1.00 86.50 83 ASP A O 1
ATOM 665 N N . GLU A 1 84 ? 14.240 -0.258 -26.609 1.00 85.06 84 GLU A N 1
ATOM 666 C CA . GLU A 1 84 ? 12.886 -0.139 -26.040 1.00 85.06 84 GLU A CA 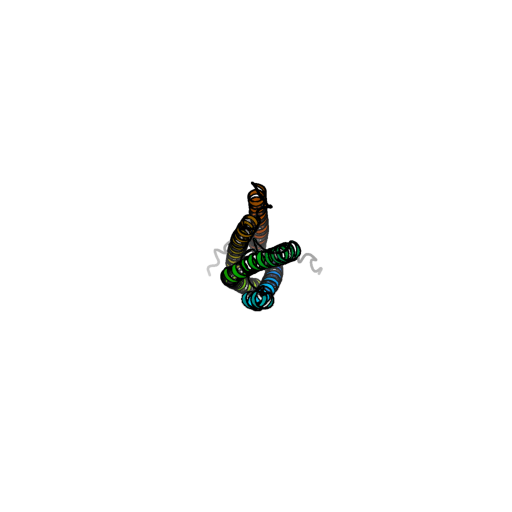1
ATOM 667 C C . GLU A 1 84 ? 12.363 -1.470 -25.477 1.00 85.06 84 GLU A C 1
ATOM 669 O O . GLU A 1 84 ? 11.773 -1.511 -24.387 1.00 85.06 84 GLU A O 1
ATOM 674 N N . TYR A 1 85 ? 12.605 -2.575 -26.187 1.00 86.56 85 TYR A N 1
ATOM 675 C CA . TYR A 1 85 ? 12.260 -3.913 -25.714 1.00 86.56 85 TYR A CA 1
ATOM 676 C C . TYR A 1 85 ? 12.984 -4.264 -24.408 1.00 86.56 85 TYR A C 1
ATOM 678 O O . TYR A 1 85 ? 12.351 -4.771 -23.479 1.00 86.56 85 TYR A O 1
ATOM 686 N N . ILE A 1 86 ? 14.284 -3.976 -24.299 1.00 87.00 86 ILE A N 1
ATOM 687 C CA . ILE A 1 86 ? 15.070 -4.252 -23.088 1.00 87.00 86 ILE A CA 1
ATOM 688 C C . ILE A 1 86 ? 14.548 -3.454 -21.891 1.00 87.00 86 ILE A C 1
ATOM 690 O O . ILE A 1 86 ? 14.328 -4.041 -20.831 1.00 87.00 86 ILE A O 1
ATOM 694 N N . ILE A 1 87 ? 14.269 -2.161 -22.074 1.00 84.88 87 ILE A N 1
ATOM 695 C CA . ILE A 1 87 ? 13.685 -1.300 -21.032 1.00 84.88 87 ILE A CA 1
ATOM 696 C C . ILE A 1 87 ? 12.328 -1.855 -20.576 1.00 84.88 87 ILE A C 1
ATOM 698 O O . ILE A 1 87 ? 12.043 -1.968 -19.381 1.00 84.88 87 ILE A O 1
ATOM 702 N N . THR A 1 88 ? 11.486 -2.251 -21.531 1.00 84.50 88 THR A N 1
ATOM 703 C CA . THR A 1 88 ? 10.164 -2.821 -21.246 1.00 84.50 88 THR A CA 1
ATOM 704 C C . THR A 1 88 ? 10.280 -4.148 -20.497 1.00 84.50 88 THR A C 1
ATOM 706 O O . THR A 1 88 ? 9.581 -4.373 -19.509 1.00 84.50 88 THR A O 1
ATOM 709 N N . LYS A 1 89 ? 11.190 -5.023 -20.923 1.00 86.69 89 LYS A N 1
ATOM 710 C CA . LYS A 1 89 ? 11.465 -6.298 -20.261 1.00 86.69 89 LYS A CA 1
ATOM 711 C C . LYS A 1 89 ? 11.928 -6.099 -18.819 1.00 86.69 89 LYS A C 1
ATOM 713 O O . LYS A 1 89 ? 11.400 -6.755 -17.927 1.00 86.69 89 LYS A O 1
ATOM 718 N N . GLU A 1 90 ? 12.858 -5.178 -18.584 1.00 85.56 90 GLU A N 1
ATOM 719 C CA . GLU A 1 90 ? 13.349 -4.863 -17.241 1.00 85.56 90 GLU A CA 1
ATOM 720 C C . GLU A 1 90 ? 12.223 -4.349 -16.329 1.00 85.56 90 GLU A C 1
ATOM 722 O O . GLU A 1 90 ? 12.135 -4.738 -15.163 1.00 85.56 90 GLU A O 1
ATOM 727 N N . LEU A 1 91 ? 11.300 -3.542 -16.860 1.00 86.38 91 LEU A N 1
ATOM 728 C CA . LEU A 1 91 ? 10.114 -3.098 -16.125 1.00 86.38 91 LEU A CA 1
ATOM 729 C C . LEU A 1 91 ? 9.234 -4.279 -15.683 1.00 86.38 91 LEU A C 1
ATOM 731 O O . LEU A 1 91 ? 8.829 -4.352 -14.522 1.00 86.38 91 LEU A O 1
ATOM 735 N N . PHE A 1 92 ? 8.933 -5.207 -16.591 1.00 87.38 92 PHE A N 1
ATOM 736 C CA . PHE A 1 92 ? 8.098 -6.372 -16.288 1.00 87.38 92 PHE A CA 1
ATOM 737 C C . PHE A 1 92 ? 8.783 -7.372 -15.346 1.00 87.38 92 PHE A C 1
ATOM 739 O O . PHE A 1 92 ? 8.124 -7.887 -14.440 1.00 87.38 92 PHE A O 1
ATOM 746 N N . ASP A 1 93 ? 10.090 -7.599 -15.493 1.00 86.69 93 ASP A N 1
ATOM 747 C CA . ASP A 1 93 ? 10.872 -8.438 -14.575 1.00 86.69 93 ASP A CA 1
ATOM 748 C C . ASP A 1 93 ? 10.851 -7.848 -13.152 1.00 86.69 93 ASP A C 1
ATOM 750 O O . ASP A 1 93 ? 10.626 -8.561 -12.164 1.00 86.69 93 ASP A O 1
ATOM 754 N N . ASN A 1 94 ? 10.986 -6.523 -13.033 1.00 85.69 94 ASN A N 1
ATOM 755 C CA . ASN A 1 94 ? 10.845 -5.827 -11.758 1.00 85.69 94 ASN A CA 1
ATOM 756 C C . ASN A 1 94 ? 9.424 -5.956 -11.183 1.00 85.69 94 ASN A C 1
ATOM 758 O O . ASN A 1 94 ? 9.280 -6.273 -9.999 1.00 85.69 94 ASN A O 1
ATOM 762 N N . LEU A 1 95 ? 8.372 -5.794 -11.993 1.00 86.94 95 LEU A N 1
ATOM 763 C CA . LEU A 1 95 ? 6.983 -5.991 -11.553 1.00 86.94 95 LEU A CA 1
ATOM 764 C C . LEU A 1 95 ? 6.730 -7.414 -11.034 1.00 86.94 95 LEU A C 1
ATOM 766 O O . LEU A 1 95 ? 6.101 -7.577 -9.982 1.00 86.94 95 LEU A O 1
ATOM 770 N N . GLU A 1 96 ? 7.252 -8.438 -11.712 1.00 86.25 96 GLU A N 1
ATOM 771 C CA . GLU A 1 96 ? 7.119 -9.833 -11.275 1.00 86.25 96 GLU A CA 1
ATOM 772 C C . GLU A 1 96 ? 7.876 -10.076 -9.957 1.00 86.25 96 GLU A C 1
ATOM 774 O O . GLU A 1 96 ? 7.354 -10.728 -9.049 1.00 86.25 96 GLU A O 1
ATOM 779 N N . SER A 1 97 ? 9.055 -9.468 -9.775 1.00 85.56 97 SER A N 1
ATOM 780 C CA . SER A 1 97 ? 9.793 -9.542 -8.505 1.00 85.56 97 SER A CA 1
ATOM 781 C C . SER A 1 97 ? 9.012 -8.917 -7.334 1.00 85.56 97 SER A C 1
ATOM 783 O O . SER A 1 97 ? 9.008 -9.433 -6.210 1.00 85.56 97 SER A O 1
ATOM 785 N N . MET A 1 98 ? 8.287 -7.826 -7.599 1.00 85.81 98 MET A N 1
ATOM 786 C CA . MET A 1 98 ? 7.509 -7.093 -6.603 1.00 85.81 98 MET A CA 1
ATOM 787 C C . MET A 1 98 ? 6.180 -7.776 -6.270 1.00 85.81 98 MET A C 1
ATOM 789 O O . MET A 1 98 ? 5.694 -7.669 -5.136 1.00 85.81 98 MET A O 1
ATOM 793 N N . LYS A 1 99 ? 5.596 -8.490 -7.236 1.00 87.94 99 LYS A N 1
ATOM 794 C CA . LYS A 1 99 ? 4.295 -9.161 -7.135 1.00 87.94 99 LYS A CA 1
ATOM 795 C C . LYS A 1 99 ? 4.199 -10.061 -5.910 1.00 87.94 99 LYS A C 1
ATOM 797 O O . LYS A 1 99 ? 3.232 -9.953 -5.158 1.00 87.94 99 LYS A O 1
ATOM 802 N N . ASN A 1 100 ? 5.208 -10.895 -5.651 1.00 88.50 100 ASN A N 1
ATOM 803 C CA . ASN A 1 100 ? 5.177 -11.818 -4.513 1.00 88.50 100 ASN A CA 1
ATOM 804 C C . ASN A 1 100 ? 5.061 -11.073 -3.168 1.00 88.50 100 ASN A C 1
ATOM 806 O O . ASN A 1 100 ? 4.207 -11.387 -2.338 1.00 88.50 100 ASN A O 1
ATOM 810 N N . THR A 1 101 ? 5.865 -10.026 -2.975 1.00 89.31 101 THR A N 1
ATOM 811 C CA . THR A 1 101 ? 5.828 -9.197 -1.761 1.00 89.31 101 THR A CA 1
ATOM 812 C C . THR A 1 101 ? 4.486 -8.478 -1.613 1.00 89.31 101 THR A C 1
ATOM 814 O O . THR A 1 101 ? 3.911 -8.474 -0.522 1.00 89.31 101 THR A O 1
ATOM 817 N N . GLN A 1 102 ? 3.946 -7.917 -2.701 1.00 88.69 102 GLN A N 1
ATOM 818 C CA . GLN A 1 102 ? 2.641 -7.249 -2.681 1.00 88.69 102 GLN A CA 1
ATOM 819 C C . GLN A 1 102 ? 1.499 -8.215 -2.344 1.00 88.69 102 GLN A C 1
ATOM 821 O O . GLN A 1 102 ? 0.631 -7.872 -1.540 1.00 88.69 102 GLN A O 1
ATOM 826 N N . ILE A 1 103 ? 1.516 -9.434 -2.891 1.00 90.75 103 ILE A N 1
ATOM 827 C CA . ILE A 1 103 ? 0.518 -10.467 -2.586 1.00 90.75 103 ILE A CA 1
ATOM 828 C C . ILE A 1 103 ? 0.589 -10.856 -1.107 1.00 90.75 103 ILE A C 1
ATOM 830 O O . ILE A 1 103 ? -0.444 -10.896 -0.441 1.00 90.75 103 ILE A O 1
ATOM 834 N N . ILE A 1 104 ? 1.783 -11.095 -0.558 1.00 91.56 104 ILE A N 1
ATOM 835 C CA . ILE A 1 104 ? 1.947 -11.471 0.855 1.00 91.56 104 ILE A CA 1
ATOM 836 C C . ILE A 1 104 ? 1.431 -10.360 1.780 1.00 91.56 104 ILE A C 1
ATOM 838 O O . ILE A 1 104 ? 0.631 -10.622 2.682 1.00 91.56 104 ILE A O 1
ATOM 842 N N . LEU A 1 105 ? 1.839 -9.110 1.546 1.00 91.50 105 LEU A N 1
ATOM 843 C CA . LEU A 1 105 ? 1.395 -7.960 2.341 1.00 91.50 105 LEU A CA 1
ATOM 844 C C . LEU A 1 105 ? -0.115 -7.718 2.210 1.00 91.50 105 LEU A C 1
ATOM 846 O O . LEU A 1 105 ? -0.795 -7.433 3.203 1.00 91.50 105 LEU A O 1
ATOM 850 N N . GLY A 1 106 ? -0.649 -7.886 1.001 1.00 90.94 106 GLY A N 1
ATOM 851 C CA . GLY A 1 106 ? -2.074 -7.795 0.716 1.00 90.94 106 GLY A CA 1
ATOM 852 C C . GLY A 1 106 ? -2.883 -8.884 1.422 1.00 90.94 106 GLY A C 1
ATOM 853 O O . GLY A 1 106 ? -3.921 -8.577 2.011 1.00 90.94 106 GLY A O 1
ATOM 854 N N . LEU A 1 107 ? -2.395 -10.129 1.454 1.00 93.00 107 LEU A N 1
ATOM 855 C CA . LEU A 1 107 ?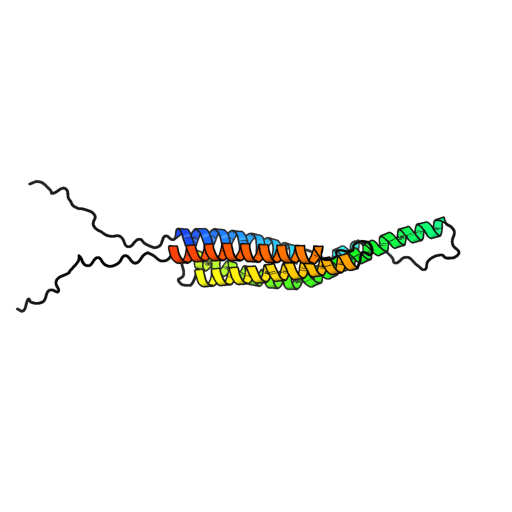 -3.025 -11.242 2.173 1.00 93.00 107 LEU A CA 1
ATOM 856 C C . LEU A 1 107 ? -3.035 -11.001 3.684 1.00 93.00 107 LEU A C 1
ATOM 858 O O . LEU A 1 107 ? -4.074 -11.176 4.326 1.00 93.00 107 LEU A O 1
ATOM 862 N N . ILE A 1 108 ? -1.908 -10.565 4.255 1.00 93.44 108 ILE A N 1
ATOM 863 C CA . ILE A 1 108 ? -1.800 -10.255 5.687 1.00 93.44 108 ILE A CA 1
ATOM 864 C C . ILE A 1 108 ? -2.794 -9.150 6.051 1.00 93.44 108 ILE A C 1
ATOM 866 O O . ILE A 1 108 ? -3.641 -9.335 6.929 1.00 93.44 108 ILE A O 1
ATOM 870 N N . THR A 1 109 ? -2.745 -8.022 5.339 1.00 93.25 109 THR A N 1
ATOM 871 C CA . THR A 1 109 ? -3.613 -6.869 5.610 1.00 93.25 109 THR A CA 1
ATOM 872 C C . THR A 1 109 ? -5.087 -7.224 5.428 1.00 93.25 109 THR A C 1
ATOM 874 O O . THR A 1 109 ? -5.910 -6.883 6.279 1.00 93.25 109 THR A O 1
ATOM 877 N N . SER A 1 110 ? -5.437 -7.971 4.380 1.00 93.25 110 SER A N 1
ATOM 878 C CA . SER A 1 110 ? -6.817 -8.411 4.144 1.00 93.25 110 SER A CA 1
ATOM 879 C C . SER A 1 110 ? -7.304 -9.363 5.234 1.00 93.25 110 SER A C 1
ATOM 881 O O . SER A 1 110 ? -8.425 -9.210 5.709 1.00 93.25 110 SER A O 1
ATOM 883 N N . THR A 1 111 ? -6.456 -10.275 5.719 1.00 93.50 111 THR A N 1
ATOM 884 C CA . THR A 1 111 ? -6.803 -11.188 6.821 1.00 93.50 111 THR A CA 1
ATOM 885 C C . THR A 1 111 ? -7.126 -10.415 8.099 1.00 93.50 111 THR A C 1
ATOM 887 O O . THR A 1 111 ? -8.183 -10.626 8.697 1.00 93.50 111 THR A O 1
ATOM 890 N N . PHE A 1 112 ? -6.274 -9.460 8.492 1.00 93.94 112 PHE A N 1
ATOM 891 C CA . PHE A 1 112 ? -6.559 -8.585 9.636 1.00 93.94 112 PHE A CA 1
ATOM 892 C C . PHE A 1 112 ? -7.838 -7.764 9.429 1.00 93.94 112 PHE A C 1
ATOM 894 O O . PHE A 1 112 ? -8.604 -7.575 10.375 1.00 93.94 112 PHE A O 1
ATOM 901 N N . GLY A 1 113 ? -8.101 -7.324 8.198 1.00 93.25 113 GLY A N 1
ATOM 902 C CA . GLY A 1 113 ? -9.311 -6.592 7.840 1.00 93.25 113 GLY A CA 1
ATOM 903 C C . GLY A 1 113 ? -10.585 -7.430 7.977 1.00 93.25 113 GLY A C 1
ATOM 904 O O . GLY A 1 113 ? -11.540 -6.980 8.607 1.00 93.25 113 GLY A O 1
ATOM 905 N N . VAL A 1 114 ? -10.593 -8.668 7.472 1.00 94.69 114 VAL A N 1
ATOM 906 C CA . VAL A 1 114 ? -11.730 -9.602 7.597 1.00 94.69 114 VAL A CA 1
ATOM 907 C C . VAL A 1 114 ? -11.994 -9.957 9.062 1.00 94.69 114 VAL A C 1
ATOM 909 O O . VAL A 1 114 ? -13.143 -9.938 9.508 1.00 94.69 114 VAL A O 1
ATOM 912 N N . VAL A 1 115 ? -10.944 -10.239 9.839 1.00 94.31 115 VAL A N 1
ATOM 913 C CA . VAL A 1 115 ? -11.085 -10.535 11.274 1.00 94.31 115 VAL A CA 1
ATOM 914 C C . VAL A 1 115 ? -11.632 -9.318 12.025 1.00 94.31 115 VAL A C 1
ATOM 916 O O . VAL A 1 115 ? -12.551 -9.454 12.834 1.00 94.31 115 VAL A O 1
ATOM 919 N N . SER A 1 116 ? -11.118 -8.119 11.731 1.00 92.88 116 SER A N 1
ATOM 920 C CA . SER A 1 116 ? -11.619 -6.862 12.297 1.00 92.88 116 SER A CA 1
ATOM 921 C C . SER A 1 116 ? -13.101 -6.645 11.974 1.00 92.88 116 SER A C 1
ATOM 923 O O . SER A 1 116 ? -13.896 -6.390 12.880 1.00 92.88 116 SER A O 1
ATOM 925 N N . LEU A 1 117 ? -13.495 -6.833 10.709 1.00 94.06 117 LEU A N 1
ATOM 926 C CA . LEU A 1 117 ? -14.879 -6.740 10.242 1.00 94.06 117 LEU A CA 1
ATOM 927 C C . LEU A 1 117 ? -15.807 -7.655 11.051 1.00 94.06 117 LEU A C 1
ATOM 929 O O . LEU A 1 117 ? -16.805 -7.192 11.604 1.00 94.06 117 LEU A O 1
ATOM 933 N N . PHE A 1 118 ? -15.458 -8.937 11.168 1.00 93.94 118 PHE A N 1
ATOM 934 C CA . PHE A 1 118 ? -16.271 -9.914 11.890 1.00 93.94 118 PHE A CA 1
ATOM 935 C C . PHE A 1 118 ? -16.436 -9.543 13.371 1.00 93.94 118 PHE A C 1
ATOM 937 O O . PHE A 1 118 ? -17.549 -9.553 13.901 1.00 93.94 118 PHE A O 1
ATOM 944 N N . LEU A 1 119 ? -15.349 -9.140 14.036 1.00 92.00 119 LEU A N 1
ATOM 945 C CA . LEU A 1 119 ? -15.383 -8.752 15.448 1.00 92.00 119 LEU A CA 1
ATOM 946 C C . LEU A 1 119 ? -16.157 -7.448 15.693 1.00 92.00 119 LEU A C 1
ATOM 948 O O . LEU A 1 119 ? -16.803 -7.316 16.736 1.00 92.00 119 LEU A O 1
ATOM 952 N N . LEU A 1 120 ? -16.112 -6.495 14.756 1.00 91.69 120 LEU A N 1
ATOM 953 C CA . LEU A 1 120 ? -16.880 -5.249 14.825 1.00 91.69 120 LEU A CA 1
ATOM 954 C C . LEU A 1 120 ? -18.383 -5.487 14.651 1.00 91.69 120 LEU A C 1
ATOM 956 O O . LEU A 1 120 ? -19.169 -4.872 15.377 1.00 91.69 120 LEU A O 1
ATOM 960 N N . VAL A 1 121 ? -18.781 -6.393 13.752 1.00 90.81 121 VAL A N 1
ATOM 961 C CA . VAL A 1 121 ? -20.191 -6.775 13.554 1.00 90.81 121 VAL A CA 1
ATOM 962 C C . VAL A 1 121 ? -20.727 -7.530 14.770 1.00 90.81 121 VAL A C 1
ATOM 964 O O . VAL A 1 121 ? -21.818 -7.226 15.247 1.00 90.81 121 VAL A O 1
ATOM 967 N N . GLN A 1 122 ? -19.941 -8.453 15.334 1.00 89.81 122 GLN A N 1
ATOM 968 C CA . GLN A 1 122 ? -20.319 -9.197 16.542 1.00 89.81 122 GLN A CA 1
ATOM 969 C C . GLN A 1 122 ? -20.228 -8.385 17.841 1.00 89.81 122 GLN A C 1
ATOM 971 O O . GLN A 1 122 ? -20.543 -8.903 18.910 1.00 89.81 122 GLN A O 1
ATOM 976 N N . LEU A 1 123 ? -19.788 -7.124 17.777 1.00 85.50 123 LEU A N 1
ATOM 977 C CA . LEU A 1 123 ? -19.609 -6.254 18.940 1.00 85.50 123 LEU A CA 1
ATOM 978 C C . LEU A 1 123 ? -18.690 -6.864 20.024 1.00 85.50 123 LEU A C 1
ATOM 980 O O . LEU A 1 123 ? -18.826 -6.544 21.204 1.00 85.50 123 LEU A O 1
ATOM 984 N N . HIS A 1 124 ? -17.717 -7.693 19.632 1.00 88.12 124 HIS A N 1
ATOM 985 C CA . HIS A 1 124 ? -16.813 -8.387 20.555 1.00 88.12 124 HIS A CA 1
ATOM 986 C C . HIS A 1 124 ? -15.958 -7.388 21.372 1.00 88.12 124 HIS A C 1
ATOM 988 O O . HIS A 1 124 ? -15.511 -6.378 20.821 1.00 88.12 124 HIS A O 1
ATOM 994 N N . PRO A 1 125 ? -15.627 -7.651 22.655 1.00 84.62 125 PRO A N 1
ATOM 995 C CA . PRO A 1 125 ? -14.864 -6.721 23.504 1.00 84.62 125 PRO A CA 1
ATOM 996 C C . PRO A 1 125 ? -13.501 -6.314 22.927 1.00 84.62 125 PRO A C 1
ATOM 998 O O . PRO A 1 125 ? -13.010 -5.218 23.191 1.00 84.62 125 PRO A O 1
ATOM 1001 N N . LYS A 1 126 ? -12.891 -7.175 22.101 1.00 87.06 126 LYS A N 1
ATOM 1002 C CA . LYS A 1 126 ? -11.598 -6.914 21.443 1.00 87.06 126 LYS A CA 1
ATOM 1003 C C . LYS A 1 126 ? -11.702 -6.302 20.034 1.00 87.06 126 LYS A C 1
ATOM 1005 O O . LYS A 1 126 ? -10.685 -6.207 19.354 1.00 87.06 126 LYS A O 1
ATOM 1010 N N . ARG A 1 127 ? -12.888 -5.875 19.584 1.00 88.12 127 ARG A N 1
ATOM 1011 C CA . ARG A 1 127 ? -13.140 -5.416 18.201 1.00 88.12 127 ARG A CA 1
ATOM 1012 C C . ARG A 1 127 ? -12.192 -4.316 17.705 1.00 88.12 127 ARG A C 1
ATOM 1014 O O . ARG A 1 127 ? -11.663 -4.417 16.606 1.00 88.12 127 ARG A O 1
ATOM 1021 N N . PHE A 1 128 ? -11.883 -3.317 18.536 1.00 90.94 128 PHE A N 1
ATOM 1022 C CA . PHE A 1 128 ? -10.995 -2.221 18.126 1.00 90.94 128 PHE A CA 1
ATOM 1023 C C . PHE A 1 128 ? -9.510 -2.592 18.120 1.00 90.94 128 PHE A C 1
ATOM 1025 O O . PHE A 1 128 ? -8.761 -1.993 17.361 1.00 90.94 128 PHE A O 1
ATOM 1032 N N . TYR A 1 129 ? -9.071 -3.596 18.890 1.00 91.44 129 TYR A N 1
ATOM 1033 C CA . TYR A 1 129 ? -7.669 -4.040 18.855 1.00 91.44 129 TYR A CA 1
ATOM 1034 C C . TYR A 1 129 ? -7.287 -4.560 17.467 1.00 91.44 129 TYR A C 1
ATOM 1036 O O . TYR A 1 129 ? -6.221 -4.228 16.957 1.00 91.44 129 TYR A O 1
ATOM 1044 N N . PHE A 1 130 ? -8.181 -5.319 16.828 1.00 91.31 130 PHE A N 1
ATOM 1045 C CA . PHE A 1 130 ? -7.967 -5.804 15.465 1.00 91.31 130 PHE A CA 1
ATOM 1046 C C . PHE A 1 130 ? -8.126 -4.701 14.417 1.00 91.31 130 PHE A C 1
ATOM 1048 O O . PHE A 1 130 ? -7.399 -4.716 13.430 1.00 91.31 130 PHE A O 1
ATOM 1055 N N . ALA A 1 131 ? -8.985 -3.705 14.651 1.00 92.62 131 ALA A N 1
ATOM 1056 C CA . ALA A 1 131 ? -9.060 -2.523 13.790 1.00 92.62 131 ALA A CA 1
ATOM 1057 C C . ALA A 1 131 ? -7.757 -1.700 13.823 1.00 92.62 131 ALA A C 1
ATOM 1059 O O . ALA A 1 131 ? -7.273 -1.273 12.776 1.00 92.62 131 ALA A O 1
ATOM 1060 N N . PHE A 1 132 ? -7.139 -1.540 15.000 1.00 93.44 132 PHE A N 1
ATOM 1061 C CA . PHE A 1 132 ? -5.817 -0.918 15.132 1.00 93.44 132 PHE A CA 1
ATOM 1062 C C . PHE A 1 132 ? -4.691 -1.788 14.554 1.00 93.44 132 PHE A C 1
ATOM 1064 O O . PHE A 1 132 ? -3.747 -1.266 13.970 1.00 93.44 132 PHE A O 1
ATOM 1071 N N . ALA A 1 133 ? -4.772 -3.114 14.668 1.00 93.94 133 ALA A N 1
ATOM 1072 C CA . ALA A 1 133 ? -3.808 -3.991 14.006 1.00 93.94 133 ALA A CA 1
ATOM 1073 C C . ALA A 1 133 ? -3.911 -3.879 12.475 1.00 93.94 133 ALA A C 1
ATOM 1075 O O . ALA A 1 133 ? -2.895 -3.754 11.793 1.00 93.94 133 ALA A O 1
ATOM 1076 N N . TRP A 1 134 ? -5.137 -3.859 11.942 1.00 94.94 134 TRP A N 1
ATOM 1077 C CA . TRP A 1 134 ? -5.404 -3.696 10.515 1.00 94.94 134 TRP A CA 1
ATOM 1078 C C . TRP A 1 134 ? -4.852 -2.378 9.975 1.00 94.94 134 TRP A C 1
ATOM 1080 O O . TRP A 1 134 ? -4.150 -2.393 8.967 1.00 94.94 134 TRP A O 1
ATOM 1090 N N . ILE A 1 135 ? -5.091 -1.255 10.663 1.00 94.69 135 ILE A N 1
ATOM 1091 C CA . ILE A 1 135 ? -4.587 0.042 10.200 1.00 94.69 135 ILE A CA 1
ATOM 1092 C C . ILE A 1 135 ? -3.056 0.107 10.218 1.00 94.69 135 ILE A C 1
ATOM 1094 O O . ILE A 1 135 ? -2.455 0.640 9.290 1.00 94.69 135 ILE A O 1
ATOM 1098 N N . GLY A 1 136 ? -2.412 -0.501 11.222 1.00 93.31 136 GLY A N 1
ATOM 1099 C CA . GLY A 1 136 ? -0.955 -0.607 11.280 1.00 93.31 136 GLY A CA 1
ATOM 1100 C C . GLY A 1 136 ? -0.395 -1.447 10.130 1.00 93.31 136 GLY A C 1
ATOM 1101 O O . GLY A 1 136 ? 0.531 -1.014 9.447 1.00 93.31 136 GLY A O 1
ATOM 1102 N N . CYS A 1 137 ? -0.999 -2.609 9.857 1.00 93.81 137 CYS A N 1
ATOM 1103 C CA . CYS A 1 137 ? -0.616 -3.453 8.721 1.00 93.81 137 CYS A CA 1
ATOM 1104 C C . CYS A 1 137 ? -0.827 -2.736 7.381 1.00 93.81 137 CYS A C 1
ATOM 1106 O O . CYS A 1 137 ? 0.034 -2.807 6.506 1.00 93.81 137 CYS A O 1
ATOM 1108 N N . SER A 1 138 ? -1.936 -2.007 7.236 1.00 92.81 138 SER A N 1
ATOM 1109 C CA . SER A 1 138 ? -2.252 -1.224 6.040 1.00 92.81 138 SER A CA 1
ATOM 1110 C C . SER A 1 138 ? -1.229 -0.110 5.803 1.00 92.81 138 SER A C 1
ATOM 1112 O O . SER A 1 138 ? -0.749 0.057 4.681 1.00 92.81 138 SER A O 1
ATOM 1114 N N . ALA A 1 139 ? -0.840 0.613 6.858 1.00 93.56 139 ALA A N 1
ATOM 1115 C CA . ALA A 1 139 ? 0.164 1.669 6.779 1.00 93.56 139 ALA A CA 1
ATOM 1116 C C . ALA A 1 139 ? 1.532 1.119 6.356 1.00 93.56 139 ALA A C 1
ATOM 1118 O O . ALA A 1 139 ? 2.140 1.639 5.422 1.00 93.56 139 ALA A O 1
ATOM 1119 N N . ILE A 1 140 ? 1.986 0.034 6.994 1.00 93.75 140 ILE A N 1
ATOM 1120 C CA . ILE A 1 140 ? 3.253 -0.627 6.654 1.00 93.75 140 ILE A CA 1
ATOM 1121 C C . ILE A 1 140 ? 3.219 -1.115 5.204 1.00 93.75 140 ILE A C 1
ATOM 1123 O O . ILE A 1 140 ? 4.132 -0.814 4.442 1.00 93.75 140 ILE A O 1
ATOM 1127 N N . SER A 1 141 ? 2.148 -1.802 4.801 1.00 92.69 141 SER A N 1
ATOM 1128 C CA . SER A 1 141 ? 2.009 -2.326 3.437 1.00 92.69 141 SER A CA 1
ATOM 1129 C C . SER A 1 141 ? 2.033 -1.211 2.391 1.00 92.69 141 SER A C 1
ATOM 1131 O O . SER A 1 141 ? 2.706 -1.338 1.372 1.00 92.69 141 SER A O 1
ATOM 1133 N N . SER A 1 142 ? 1.365 -0.087 2.668 1.00 92.00 142 SER A N 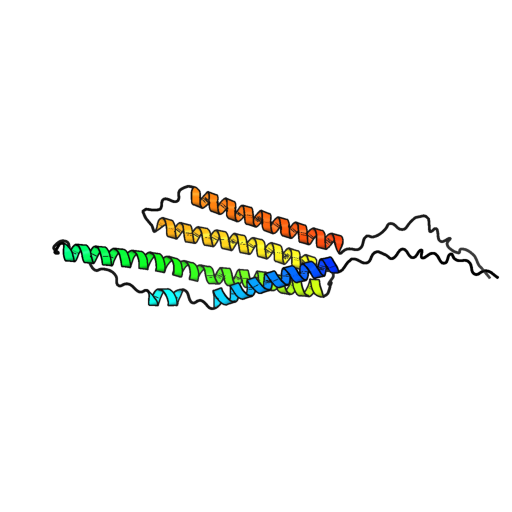1
ATOM 1134 C CA . SER A 1 142 ? 1.341 1.078 1.775 1.00 92.00 142 SER A CA 1
ATOM 1135 C C . SER A 1 142 ? 2.710 1.749 1.655 1.00 92.00 142 SER A C 1
ATOM 1137 O O . SER A 1 142 ? 3.091 2.164 0.562 1.00 92.00 142 SER A O 1
ATOM 1139 N N . ILE A 1 143 ? 3.456 1.862 2.761 1.00 93.06 143 ILE A N 1
ATOM 1140 C CA . ILE A 1 143 ? 4.805 2.444 2.765 1.00 93.06 143 ILE A CA 1
ATOM 1141 C C . ILE A 1 143 ? 5.771 1.538 2.003 1.00 93.06 143 ILE A C 1
ATOM 1143 O O . ILE A 1 143 ? 6.489 2.020 1.132 1.00 93.06 143 ILE A O 1
ATOM 1147 N N . VAL A 1 144 ? 5.762 0.232 2.285 1.00 92.31 144 VAL A N 1
ATOM 1148 C CA . VAL A 1 144 ? 6.611 -0.738 1.579 1.00 92.31 144 VAL A CA 1
ATOM 1149 C C . VAL A 1 144 ? 6.297 -0.730 0.082 1.00 92.31 144 VAL A C 1
ATOM 1151 O O . VAL A 1 144 ? 7.214 -0.609 -0.723 1.00 92.31 144 VAL A O 1
ATOM 1154 N N . GLY A 1 145 ? 5.016 -0.759 -0.298 1.00 90.31 145 GLY A N 1
ATOM 1155 C CA . GLY A 1 145 ? 4.602 -0.697 -1.701 1.00 90.31 145 GLY A CA 1
ATOM 1156 C C . GLY A 1 145 ? 5.085 0.566 -2.417 1.00 90.31 145 GLY A C 1
ATOM 1157 O O . GLY A 1 145 ? 5.544 0.490 -3.556 1.00 90.31 145 GLY A O 1
ATOM 1158 N N . GLN A 1 146 ? 5.059 1.719 -1.745 1.00 90.25 146 GLN A N 1
ATOM 1159 C CA . GLN A 1 146 ? 5.606 2.959 -2.297 1.00 90.25 146 GLN A CA 1
ATOM 1160 C C . GLN A 1 146 ? 7.115 2.908 -2.458 1.00 90.25 146 GLN A C 1
ATOM 1162 O O . GLN A 1 146 ? 7.599 3.231 -3.535 1.00 90.25 146 GLN A O 1
ATOM 1167 N N . VAL A 1 147 ? 7.853 2.482 -1.430 1.00 89.69 147 VAL A N 1
ATOM 1168 C CA . VAL A 1 147 ? 9.316 2.362 -1.510 1.00 89.69 147 VAL A CA 1
ATOM 1169 C C . VAL A 1 147 ? 9.714 1.478 -2.692 1.00 89.69 147 VAL A C 1
ATOM 1171 O O . VAL A 1 147 ? 10.565 1.881 -3.475 1.00 89.69 147 VAL A O 1
ATOM 1174 N N . MET A 1 148 ? 9.046 0.334 -2.867 1.00 89.69 148 MET A N 1
ATOM 1175 C CA . MET A 1 148 ? 9.311 -0.571 -3.990 1.00 89.69 148 MET A CA 1
ATOM 1176 C C . MET A 1 148 ? 8.941 0.048 -5.348 1.00 89.69 148 MET A C 1
ATOM 1178 O O . MET A 1 148 ? 9.656 -0.125 -6.328 1.00 89.69 148 MET A O 1
ATOM 1182 N N . SER A 1 149 ? 7.842 0.804 -5.421 1.00 87.44 149 SER A N 1
ATOM 1183 C CA . SER A 1 149 ? 7.440 1.474 -6.668 1.00 87.44 149 SER A CA 1
ATOM 1184 C C . SER A 1 149 ? 8.422 2.583 -7.061 1.00 87.44 149 SER A C 1
ATOM 1186 O O . SER A 1 149 ? 8.730 2.750 -8.238 1.00 87.44 149 SER A O 1
ATOM 1188 N N . TYR A 1 150 ? 8.940 3.330 -6.081 1.00 86.56 150 TYR A N 1
ATOM 1189 C CA . TYR A 1 150 ? 9.942 4.368 -6.321 1.00 86.56 150 TYR A CA 1
ATOM 1190 C C . TYR A 1 150 ? 11.311 3.788 -6.673 1.00 86.56 150 TYR A C 1
ATOM 1192 O O . TYR A 1 150 ? 11.983 4.380 -7.511 1.00 86.56 150 TYR A O 1
ATOM 1200 N N . SER A 1 151 ? 11.720 2.653 -6.091 1.00 85.00 151 SER A N 1
ATOM 1201 C CA . SER A 1 151 ? 12.965 1.990 -6.500 1.00 85.00 151 SER A CA 1
ATOM 1202 C C . SER A 1 151 ? 12.881 1.507 -7.946 1.00 85.00 151 SER A C 1
ATOM 1204 O O . SER A 1 151 ? 13.743 1.863 -8.734 1.00 85.00 151 SER A O 1
ATOM 1206 N N . MET A 1 152 ? 11.786 0.832 -8.324 1.00 84.75 152 MET A N 1
ATOM 1207 C CA . MET A 1 152 ? 11.558 0.379 -9.704 1.00 84.75 152 MET A CA 1
ATOM 1208 C C . MET A 1 152 ? 11.635 1.534 -10.703 1.00 84.75 152 MET A C 1
ATOM 1210 O O . MET A 1 152 ? 12.291 1.454 -11.735 1.00 84.75 152 MET A O 1
ATOM 1214 N N . MET A 1 153 ? 10.947 2.628 -10.393 1.00 83.44 153 MET A N 1
ATOM 1215 C CA . MET A 1 153 ? 10.925 3.789 -11.266 1.00 83.44 153 MET A CA 1
ATOM 1216 C C . MET A 1 153 ? 12.292 4.503 -11.287 1.00 83.44 153 MET A C 1
ATOM 1218 O O . MET A 1 153 ? 12.676 5.062 -12.307 1.00 83.44 153 MET A O 1
ATOM 1222 N N . GLY A 1 154 ? 13.050 4.464 -10.187 1.00 82.31 154 GLY A N 1
ATOM 1223 C CA . GLY A 1 154 ? 14.422 4.969 -10.131 1.00 82.31 154 GLY A CA 1
ATOM 1224 C C . GLY A 1 154 ? 15.369 4.193 -11.047 1.00 82.31 154 GLY A C 1
ATOM 1225 O O . GLY A 1 154 ? 16.104 4.817 -11.809 1.00 82.31 154 GLY A O 1
ATOM 1226 N N . ASP A 1 155 ? 15.301 2.862 -11.013 1.00 81.25 155 ASP A N 1
ATOM 1227 C CA . ASP A 1 155 ? 16.094 1.981 -11.880 1.00 81.25 155 ASP A CA 1
ATOM 1228 C C . ASP A 1 155 ? 15.729 2.207 -13.360 1.00 81.25 155 ASP A C 1
ATOM 1230 O O . ASP A 1 155 ? 16.608 2.412 -14.199 1.00 81.25 155 ASP A O 1
ATOM 1234 N N . LEU A 1 156 ? 14.429 2.327 -13.667 1.00 80.44 156 LEU A N 1
ATOM 1235 C CA . LEU A 1 156 ? 13.944 2.654 -15.011 1.00 80.44 156 LEU A CA 1
ATOM 1236 C C . LEU A 1 156 ? 14.498 3.994 -15.516 1.00 80.44 156 LEU A C 1
ATOM 1238 O O . LEU A 1 156 ? 14.973 4.085 -16.645 1.00 80.44 156 LEU A O 1
ATOM 1242 N N . TYR A 1 157 ? 14.464 5.045 -14.697 1.00 79.88 157 TYR A N 1
ATOM 1243 C CA . TYR A 1 157 ? 14.981 6.346 -15.116 1.00 79.88 157 TYR A CA 1
ATOM 1244 C C . TYR A 1 157 ? 16.500 6.347 -15.318 1.00 79.88 157 TYR A C 1
ATOM 1246 O O . TYR A 1 157 ? 16.975 7.041 -16.209 1.00 79.88 157 TYR A O 1
ATOM 1254 N N . GLN A 1 158 ? 17.260 5.552 -14.557 1.00 78.12 158 GLN A N 1
ATOM 1255 C CA . GLN A 1 158 ? 18.701 5.389 -14.792 1.00 78.12 158 GLN A CA 1
ATOM 1256 C C . GLN A 1 158 ? 19.009 4.656 -16.103 1.00 78.12 158 GLN A C 1
ATOM 1258 O O . GLN A 1 158 ? 20.053 4.907 -16.703 1.00 78.12 158 GLN A O 1
ATOM 1263 N N . SER A 1 159 ? 18.107 3.781 -16.559 1.00 75.56 159 SER A N 1
ATOM 1264 C CA . SER A 1 159 ? 18.248 3.081 -17.842 1.00 75.56 159 SER A CA 1
ATOM 1265 C C . SER A 1 159 ? 18.050 3.993 -19.063 1.00 75.56 159 SER A C 1
ATOM 1267 O O . SER A 1 159 ? 18.498 3.646 -20.153 1.00 75.56 159 SER A O 1
ATOM 1269 N N . ILE A 1 160 ? 17.437 5.176 -18.892 1.00 77.56 160 ILE A N 1
ATOM 1270 C CA . ILE A 1 160 ? 17.161 6.138 -19.969 1.00 77.56 160 ILE A CA 1
ATOM 1271 C C . ILE A 1 160 ? 18.166 7.304 -19.880 1.00 77.56 160 ILE A C 1
ATOM 1273 O O . ILE A 1 160 ? 18.007 8.183 -19.030 1.00 77.56 160 ILE A O 1
ATOM 1277 N N . PRO A 1 161 ? 19.174 7.381 -20.774 1.00 65.12 161 PRO A N 1
ATOM 1278 C CA . PRO A 1 161 ? 20.276 8.349 -20.677 1.00 65.12 161 PRO A CA 1
ATOM 1279 C C . PRO A 1 161 ? 19.851 9.825 -20.696 1.00 65.12 161 PRO A C 1
ATOM 1281 O O . PRO A 1 161 ? 20.591 10.689 -20.230 1.00 65.12 161 PRO A O 1
ATOM 1284 N N . GLU A 1 162 ? 18.674 10.126 -21.249 1.00 69.38 162 GLU A N 1
ATOM 1285 C CA . GLU A 1 162 ? 18.148 11.488 -21.391 1.00 69.38 162 GLU A CA 1
ATOM 1286 C C . GLU A 1 162 ? 17.369 11.980 -20.160 1.00 69.38 162 GLU A C 1
ATOM 1288 O O . GLU A 1 162 ? 17.071 13.172 -20.057 1.00 69.38 162 GLU A O 1
ATOM 1293 N N . MET A 1 163 ? 17.036 11.092 -19.214 1.00 68.19 163 MET A N 1
ATOM 1294 C CA . MET A 1 163 ? 16.216 11.423 -18.048 1.00 68.19 163 MET A CA 1
ATOM 1295 C C . MET A 1 163 ? 17.054 11.547 -16.772 1.00 68.19 163 MET A C 1
ATOM 1297 O O . MET A 1 163 ? 17.057 10.676 -15.904 1.00 68.19 163 MET A O 1
ATOM 1301 N N . ASP A 1 164 ? 17.723 12.691 -16.605 1.00 64.81 164 ASP A N 1
ATOM 1302 C CA . ASP A 1 164 ? 18.259 13.069 -15.294 1.00 64.81 164 ASP A CA 1
ATOM 1303 C C . ASP A 1 164 ? 17.106 13.504 -14.375 1.00 64.81 164 ASP A C 1
ATOM 1305 O O . ASP A 1 164 ? 16.544 14.596 -14.492 1.00 64.81 164 ASP A O 1
ATOM 1309 N N . THR A 1 165 ? 16.716 12.616 -13.462 1.00 65.50 165 THR A N 1
ATOM 1310 C CA . THR A 1 165 ? 15.609 12.854 -12.525 1.00 65.50 165 THR A CA 1
ATOM 1311 C C . THR A 1 165 ? 15.999 13.686 -11.306 1.00 65.50 165 THR A C 1
ATOM 1313 O O . THR A 1 165 ? 15.115 14.102 -10.546 1.00 65.50 165 THR A O 1
ATOM 1316 N N . GLY A 1 166 ? 17.293 13.985 -11.129 1.00 70.50 166 GLY A N 1
ATOM 1317 C CA . GLY A 1 166 ? 17.814 14.848 -10.073 1.00 70.50 166 GLY A CA 1
ATOM 1318 C C . GLY A 1 166 ? 17.171 14.617 -8.688 1.00 70.50 166 GLY A C 1
ATOM 1319 O O . GLY A 1 166 ? 16.796 13.501 -8.325 1.00 70.50 166 GLY A O 1
ATOM 1320 N N . PRO A 1 167 ? 16.998 15.668 -7.866 1.00 78.25 167 PRO A N 1
ATOM 1321 C CA . PRO A 1 167 ? 16.331 15.550 -6.567 1.00 78.25 167 PRO A CA 1
ATOM 1322 C C . PRO A 1 167 ? 14.798 15.419 -6.659 1.00 78.25 167 PRO A C 1
ATOM 1324 O O . PRO A 1 167 ? 14.150 15.225 -5.629 1.00 78.25 167 PRO A O 1
ATOM 1327 N N . TRP A 1 168 ? 14.197 15.534 -7.852 1.00 81.50 168 TRP A N 1
ATOM 1328 C CA . TRP A 1 168 ? 12.739 15.547 -8.026 1.00 81.50 168 TRP A CA 1
ATOM 1329 C C . TRP A 1 168 ? 12.094 14.229 -7.586 1.00 81.50 168 TRP A C 1
ATOM 1331 O O . TRP A 1 168 ? 11.120 14.236 -6.831 1.00 81.50 168 TRP A O 1
ATOM 1341 N N . MET A 1 169 ? 12.699 13.104 -7.969 1.00 80.25 169 MET A N 1
ATOM 1342 C CA . MET A 1 169 ? 12.239 11.759 -7.613 1.00 80.25 169 MET A CA 1
ATOM 1343 C C . MET A 1 169 ? 12.181 11.555 -6.088 1.00 80.25 169 MET A C 1
ATOM 1345 O O . MET A 1 169 ? 11.181 11.089 -5.538 1.00 80.25 169 MET A O 1
ATOM 1349 N N . SER A 1 170 ? 13.223 11.999 -5.381 1.00 81.44 170 SER A N 1
ATOM 1350 C CA . SER A 1 170 ? 13.317 11.928 -3.918 1.00 81.44 170 SER A CA 1
ATOM 1351 C C . SER A 1 170 ? 12.288 12.818 -3.216 1.00 81.44 170 SER A C 1
ATOM 1353 O O . SER A 1 170 ? 11.719 12.431 -2.194 1.00 81.44 170 SER A O 1
ATOM 1355 N N . ILE A 1 171 ? 12.015 14.006 -3.766 1.00 85.62 171 ILE A N 1
ATOM 1356 C CA . ILE A 1 171 ? 10.982 14.913 -3.249 1.00 85.62 171 ILE A CA 1
ATOM 1357 C C . ILE A 1 171 ? 9.596 14.279 -3.410 1.00 85.62 171 ILE A C 1
ATOM 1359 O O . ILE A 1 171 ? 8.815 14.261 -2.457 1.00 85.62 171 ILE A O 1
ATOM 1363 N N . GLN A 1 172 ? 9.301 13.718 -4.584 1.00 85.94 172 GLN A N 1
ATOM 1364 C CA . GLN A 1 172 ? 8.028 13.055 -4.858 1.00 85.94 172 GLN A CA 1
ATOM 1365 C C . GLN A 1 172 ? 7.811 11.843 -3.941 1.00 85.94 172 GLN A C 1
ATOM 1367 O O . GLN A 1 172 ? 6.736 11.707 -3.350 1.00 85.94 172 GLN A O 1
ATOM 1372 N N . MET A 1 173 ? 8.849 11.029 -3.729 1.00 86.56 173 MET A N 1
ATOM 1373 C CA . MET A 1 173 ? 8.832 9.941 -2.749 1.00 86.56 173 MET A CA 1
ATOM 1374 C C . MET A 1 173 ? 8.519 10.444 -1.336 1.00 86.56 173 MET A C 1
ATOM 1376 O O . MET A 1 173 ? 7.652 9.887 -0.658 1.00 86.56 173 MET A O 1
ATOM 1380 N N . GLY A 1 174 ? 9.174 11.527 -0.906 1.00 87.69 174 GLY A N 1
ATOM 1381 C CA . GLY A 1 174 ? 8.931 12.152 0.393 1.00 87.69 174 GLY A CA 1
ATOM 1382 C C . GLY A 1 174 ? 7.480 12.606 0.572 1.00 87.69 174 GLY A C 1
ATOM 1383 O O . GLY A 1 174 ? 6.862 12.308 1.597 1.00 87.69 174 GLY A O 1
ATOM 1384 N N . PHE A 1 175 ? 6.901 13.263 -0.438 1.00 90.31 175 PHE A N 1
ATOM 1385 C CA . PHE A 1 175 ? 5.490 13.656 -0.419 1.00 90.31 175 PHE A CA 1
ATOM 1386 C C . PHE A 1 175 ? 4.540 12.454 -0.407 1.00 90.31 175 PHE A C 1
ATOM 1388 O O . PHE A 1 175 ? 3.567 12.475 0.346 1.00 90.31 175 PHE A O 1
ATOM 1395 N N . GLY A 1 176 ? 4.820 11.400 -1.180 1.00 89.25 176 GLY A N 1
ATOM 1396 C CA . GLY A 1 176 ? 4.000 10.183 -1.205 1.00 89.25 176 GLY A CA 1
ATOM 1397 C C . GLY A 1 176 ? 3.936 9.494 0.161 1.00 89.25 176 GLY A C 1
ATOM 1398 O O . GLY A 1 176 ? 2.850 9.251 0.704 1.00 89.25 176 GLY A O 1
ATOM 1399 N N . ILE A 1 177 ? 5.102 9.269 0.773 1.00 90.56 177 ILE A N 1
ATOM 1400 C CA . ILE A 1 177 ? 5.195 8.664 2.106 1.00 90.56 177 ILE A CA 1
ATOM 1401 C C . ILE A 1 177 ? 4.526 9.570 3.146 1.00 90.56 177 ILE A C 1
ATOM 1403 O O . ILE A 1 177 ? 3.743 9.092 3.969 1.00 90.56 177 ILE A O 1
ATOM 1407 N N . GLY A 1 178 ? 4.770 10.883 3.084 1.00 91.25 178 GLY A N 1
ATOM 1408 C CA . GLY A 1 178 ? 4.146 11.861 3.976 1.00 91.25 178 GLY A CA 1
ATOM 1409 C C . GLY A 1 178 ? 2.618 11.842 3.896 1.00 91.25 178 GLY A C 1
ATOM 1410 O O . GLY A 1 178 ? 1.946 11.742 4.924 1.00 91.25 178 GLY A O 1
ATOM 1411 N N . ALA A 1 179 ? 2.060 11.855 2.683 1.00 91.38 179 ALA A N 1
ATOM 1412 C CA . ALA A 1 179 ? 0.620 11.761 2.453 1.00 91.38 179 ALA A CA 1
ATOM 1413 C C . ALA A 1 179 ? 0.037 10.458 3.022 1.00 91.38 179 ALA A C 1
ATOM 1415 O O . ALA A 1 179 ? -1.019 10.464 3.658 1.00 91.38 179 ALA A O 1
ATOM 1416 N N . THR A 1 180 ? 0.761 9.350 2.868 1.00 92.38 180 THR A N 1
ATOM 1417 C CA . THR A 1 180 ? 0.370 8.037 3.397 1.00 92.38 180 THR A CA 1
ATOM 1418 C C . THR A 1 180 ? 0.330 8.026 4.919 1.00 92.38 180 THR A C 1
ATOM 1420 O O . THR A 1 180 ? -0.629 7.519 5.503 1.00 92.38 180 THR A O 1
ATOM 1423 N N . ILE A 1 181 ? 1.327 8.618 5.577 1.00 92.81 181 ILE A N 1
ATOM 1424 C CA . ILE A 1 181 ? 1.359 8.740 7.038 1.00 92.81 181 ILE A CA 1
ATOM 1425 C C . ILE A 1 181 ? 0.175 9.580 7.524 1.00 92.81 181 ILE A C 1
ATOM 1427 O O . ILE A 1 181 ? -0.536 9.152 8.431 1.00 92.81 181 ILE A O 1
ATOM 1431 N N . VAL A 1 182 ? -0.079 10.735 6.902 1.00 94.19 182 VAL A N 1
ATOM 1432 C CA . VAL A 1 182 ? -1.204 11.611 7.273 1.00 94.19 182 VAL A CA 1
ATOM 1433 C C . VAL A 1 182 ? -2.545 10.895 7.093 1.00 94.19 182 VAL A C 1
ATOM 1435 O O . VAL A 1 182 ? -3.389 10.939 7.989 1.00 94.19 182 VAL A O 1
ATOM 1438 N N . CYS A 1 183 ? -2.732 10.182 5.979 1.00 93.00 183 CYS A N 1
ATOM 1439 C CA . CYS A 1 183 ? -3.943 9.410 5.716 1.00 93.00 183 CYS A CA 1
ATOM 1440 C C . CYS A 1 183 ? -4.166 8.329 6.787 1.00 93.00 183 CYS A C 1
ATOM 1442 O O . CYS A 1 183 ? -5.220 8.298 7.426 1.00 93.00 183 CYS A O 1
ATOM 1444 N N . ASN A 1 184 ? -3.156 7.500 7.062 1.00 92.75 184 ASN A N 1
ATOM 1445 C CA . ASN A 1 184 ? -3.262 6.438 8.065 1.00 92.75 184 ASN A CA 1
ATOM 1446 C C . ASN A 1 184 ? -3.435 6.996 9.488 1.00 92.75 184 ASN A C 1
ATOM 1448 O O . ASN A 1 184 ? -4.190 6.429 10.277 1.00 92.75 184 ASN A O 1
ATOM 1452 N N . LEU A 1 185 ? -2.817 8.135 9.813 1.00 94.44 185 LEU A N 1
ATOM 1453 C CA . LEU A 1 185 ? -3.015 8.817 11.094 1.00 94.44 185 LEU A CA 1
ATOM 1454 C C . LEU A 1 185 ? -4.450 9.341 11.240 1.00 94.44 185 LEU A C 1
ATOM 1456 O O . LEU A 1 185 ? -5.064 9.169 12.291 1.00 94.44 185 LEU A O 1
ATOM 1460 N N . SER A 1 186 ? -5.013 9.933 10.184 1.00 93.44 186 SER A N 1
ATOM 1461 C CA . SER A 1 186 ? -6.398 10.416 10.201 1.00 93.44 186 SER A CA 1
ATOM 1462 C C . SER A 1 186 ? -7.399 9.273 10.411 1.00 93.44 186 SER A C 1
ATOM 1464 O O . SER A 1 186 ? -8.292 9.372 11.255 1.00 93.44 186 SER A O 1
ATOM 1466 N N . LEU A 1 187 ? -7.196 8.141 9.732 1.00 92.56 187 LEU A N 1
ATOM 1467 C CA . LEU A 1 187 ? -7.991 6.931 9.921 1.00 92.56 187 LEU A CA 1
ATOM 1468 C C . LEU A 1 187 ? -7.809 6.353 11.335 1.00 92.56 187 LEU A C 1
ATOM 1470 O O . LEU A 1 187 ? -8.783 5.916 11.948 1.00 92.56 187 LEU A O 1
ATOM 1474 N N . PHE A 1 188 ? -6.600 6.411 11.900 1.00 94.12 188 PHE A N 1
ATOM 1475 C CA . PHE A 1 188 ? -6.345 5.991 13.279 1.00 94.12 188 PHE A CA 1
ATOM 1476 C C . PHE A 1 188 ? -7.134 6.844 14.276 1.00 94.12 188 PHE A C 1
ATOM 1478 O O . PHE A 1 188 ? -7.790 6.296 15.164 1.00 94.12 188 PHE A O 1
ATOM 1485 N N . CYS A 1 189 ? -7.141 8.169 14.098 1.00 93.81 189 CYS A N 1
ATOM 1486 C CA . CYS A 1 189 ? -7.957 9.081 14.897 1.00 93.81 189 CYS A CA 1
ATOM 1487 C C . CYS A 1 189 ? -9.450 8.738 14.803 1.00 93.81 189 CYS A C 1
ATOM 1489 O O . CYS A 1 189 ? -10.122 8.692 15.831 1.00 93.81 189 CYS A O 1
ATOM 1491 N N . ILE A 1 190 ? -9.963 8.425 13.608 1.00 92.31 190 ILE A N 1
ATOM 1492 C CA . ILE A 1 190 ? -11.365 8.020 13.414 1.00 92.31 190 ILE A CA 1
ATOM 1493 C C . ILE A 1 190 ? -11.678 6.730 14.185 1.00 92.31 190 ILE A C 1
ATOM 1495 O O . ILE A 1 190 ? -12.674 6.677 14.911 1.00 92.31 190 ILE A O 1
ATOM 1499 N N . ILE A 1 191 ? -10.827 5.703 14.079 1.00 92.25 191 ILE A N 1
ATOM 1500 C CA . ILE A 1 191 ? -11.001 4.439 14.815 1.00 92.25 191 ILE A CA 1
ATOM 1501 C C . ILE A 1 191 ? -10.956 4.692 16.325 1.00 92.25 191 ILE A C 1
ATOM 1503 O O . ILE A 1 191 ? -11.777 4.143 17.062 1.00 92.25 191 ILE A O 1
ATOM 1507 N N . LEU A 1 192 ? -10.050 5.554 16.791 1.00 92.62 192 LEU A N 1
ATOM 1508 C CA . LEU A 1 192 ? -9.946 5.937 18.196 1.00 92.62 192 LEU A CA 1
ATOM 1509 C C . LEU A 1 192 ? -11.215 6.644 18.690 1.00 92.62 192 LEU A C 1
ATOM 1511 O O . LEU A 1 192 ? -11.740 6.288 19.745 1.00 92.62 192 LEU A O 1
ATOM 1515 N N . THR A 1 193 ? -11.760 7.590 17.922 1.00 89.56 193 THR A N 1
ATOM 1516 C CA . THR A 1 193 ? -13.033 8.247 18.247 1.00 89.56 193 THR A CA 1
ATOM 1517 C C . THR A 1 193 ? -14.182 7.241 18.302 1.00 89.56 193 THR A C 1
ATOM 1519 O O . THR A 1 193 ? -14.960 7.263 19.259 1.00 89.56 193 THR A O 1
ATOM 1522 N N . CYS A 1 194 ? -14.261 6.316 17.340 1.00 88.50 194 CYS A N 1
ATOM 1523 C CA . CYS A 1 194 ? -15.251 5.237 17.352 1.00 88.50 194 CYS A CA 1
ATOM 1524 C C . CYS A 1 194 ? -15.095 4.350 18.595 1.00 88.50 194 CYS A C 1
ATOM 1526 O O . CYS A 1 194 ? -16.086 3.993 19.230 1.00 88.50 194 CYS A O 1
ATOM 1528 N N . ALA A 1 195 ? -13.858 4.033 18.988 1.00 87.50 195 ALA A N 1
ATOM 1529 C CA . ALA A 1 195 ? -13.574 3.237 20.175 1.00 87.50 195 ALA A CA 1
ATOM 1530 C C . ALA A 1 195 ? -14.062 3.930 21.453 1.00 87.50 195 ALA A C 1
ATOM 1532 O O . ALA A 1 195 ? -14.739 3.291 22.259 1.00 87.50 195 ALA A O 1
ATOM 1533 N N . ILE A 1 196 ? -13.783 5.230 21.606 1.00 86.50 196 ILE A N 1
ATOM 1534 C CA . ILE A 1 196 ? -14.213 6.034 22.759 1.00 86.50 196 ILE A CA 1
ATOM 1535 C C . ILE A 1 196 ? -15.740 6.129 22.808 1.00 86.50 196 ILE A C 1
ATOM 1537 O O . ILE A 1 196 ? -16.334 5.780 23.821 1.00 86.50 196 ILE A O 1
ATOM 1541 N N . LYS A 1 197 ? -16.393 6.518 21.705 1.00 84.31 197 LYS A N 1
ATOM 1542 C CA . LYS A 1 197 ? -17.856 6.699 21.650 1.00 84.31 197 LYS A CA 1
ATOM 1543 C C . LYS A 1 197 ? -18.658 5.404 21.748 1.00 84.31 197 LYS A C 1
ATOM 1545 O O . LYS A 1 197 ? -19.853 5.436 22.026 1.00 84.31 197 LYS A O 1
ATOM 1550 N N . SER A 1 198 ? -18.016 4.266 21.510 1.00 79.94 198 SER A N 1
ATOM 1551 C CA . SER A 1 198 ? -18.639 2.952 21.655 1.00 79.94 198 SER A CA 1
ATOM 1552 C C . SER A 1 198 ? -18.526 2.358 23.065 1.00 79.94 198 SER A C 1
ATOM 1554 O O . SER A 1 198 ? -19.036 1.260 23.292 1.00 79.94 198 SER A O 1
ATOM 1556 N N . LYS A 1 199 ? -17.843 3.036 23.997 1.00 72.75 199 LYS A N 1
ATOM 1557 C CA . LYS A 1 199 ? -17.933 2.763 25.434 1.00 72.75 199 LYS A CA 1
ATOM 1558 C C . LYS A 1 199 ? -19.025 3.689 25.976 1.00 72.75 199 LYS A C 1
ATOM 1560 O O . LYS A 1 199 ? -18.992 4.879 25.692 1.00 72.75 199 LYS A O 1
ATOM 1565 N N . GLY A 1 200 ? -20.036 3.137 26.645 1.00 59.00 200 GLY A N 1
ATOM 1566 C CA . GLY A 1 200 ? -21.124 3.950 27.198 1.00 59.00 200 GLY A CA 1
ATOM 1567 C C . GLY A 1 200 ? -20.572 4.900 28.258 1.00 59.00 200 GLY A C 1
ATOM 1568 O O . GLY A 1 200 ? -19.657 4.516 28.988 1.00 59.00 200 GLY A O 1
ATOM 1569 N N . ASP A 1 201 ? -21.102 6.119 28.331 1.00 56.16 201 ASP A N 1
ATOM 1570 C CA . ASP A 1 201 ? -20.731 7.056 29.390 1.00 56.16 201 ASP A CA 1
ATOM 1571 C C . ASP A 1 201 ? -21.173 6.464 30.742 1.00 56.16 201 ASP A C 1
ATOM 1573 O O . ASP A 1 201 ? -22.356 6.196 30.966 1.00 56.16 201 ASP A O 1
ATOM 1577 N N . GLN A 1 202 ? -20.219 6.229 31.648 1.00 49.38 202 GLN A N 1
ATOM 1578 C CA . GLN A 1 202 ? -20.525 6.008 33.061 1.00 49.38 202 GLN A CA 1
ATOM 1579 C C . GLN A 1 202 ? -20.928 7.364 33.643 1.00 49.38 202 GLN A C 1
ATOM 1581 O O . GLN A 1 202 ? -20.072 8.167 34.003 1.00 49.38 202 GLN A O 1
ATOM 1586 N N . LEU A 1 203 ? -22.231 7.647 33.682 1.00 51.28 203 LEU A N 1
ATOM 1587 C CA . LEU A 1 203 ? -22.752 8.771 34.458 1.00 51.28 203 LEU A CA 1
ATOM 1588 C C . LEU A 1 203 ? -22.406 8.534 35.933 1.00 51.28 203 LEU A C 1
ATOM 1590 O O . LEU A 1 203 ? -22.686 7.456 36.460 1.00 51.28 203 LEU A O 1
ATOM 1594 N N . GLU A 1 204 ? -21.781 9.523 36.574 1.00 51.31 204 GLU A N 1
ATOM 1595 C CA . GLU A 1 204 ? -21.525 9.506 38.014 1.00 51.31 204 GLU A CA 1
ATOM 1596 C C . GLU A 1 204 ? -22.843 9.265 38.756 1.00 51.31 204 GLU A C 1
ATOM 1598 O O . GLU A 1 204 ? -23.863 9.907 38.484 1.00 51.31 204 GLU A O 1
ATOM 1603 N N . GLU A 1 205 ? -22.829 8.294 39.668 1.00 48.06 205 GLU A N 1
ATOM 1604 C CA . GLU A 1 205 ? -23.968 7.964 40.512 1.00 48.06 205 GLU A CA 1
ATOM 1605 C C . GLU A 1 205 ? -24.301 9.208 41.346 1.00 48.06 205 GLU A C 1
ATOM 1607 O O . GLU A 1 205 ? -23.553 9.610 42.237 1.00 48.06 205 GLU A O 1
ATOM 1612 N N . SER A 1 206 ? -25.385 9.892 40.982 1.00 55.84 206 SER A N 1
ATOM 1613 C CA . SER A 1 206 ? -25.840 11.100 41.660 1.00 55.84 206 SER A CA 1
ATOM 1614 C C . SER A 1 206 ? -25.966 10.832 43.163 1.00 55.84 206 SER A C 1
ATOM 1616 O O . SER A 1 206 ? -26.831 10.065 43.592 1.00 55.84 206 SER A O 1
ATOM 1618 N N . GLY A 1 207 ? -25.140 11.506 43.975 1.00 55.72 207 GLY A N 1
ATOM 1619 C CA . GLY A 1 207 ? -25.130 11.411 45.444 1.00 55.72 207 GLY A CA 1
ATOM 1620 C C . GLY A 1 207 ? -26.433 11.846 46.134 1.00 55.72 207 GLY A C 1
ATOM 1621 O O . GLY A 1 207 ? -26.505 11.884 47.359 1.00 55.72 207 GLY A O 1
ATOM 1622 N N . PHE A 1 208 ? -27.472 12.170 45.362 1.00 59.66 208 PHE A N 1
ATOM 1623 C CA . PHE A 1 208 ? -28.822 12.462 45.836 1.00 59.66 208 PHE A CA 1
ATOM 1624 C C . PHE A 1 208 ? -29.682 11.205 46.056 1.00 59.66 208 PHE A C 1
ATOM 1626 O O . PHE A 1 208 ? -30.774 11.312 46.611 1.00 59.66 208 PHE A O 1
ATOM 1633 N N . HIS A 1 209 ? -29.199 10.013 45.689 1.00 52.72 209 HIS A N 1
ATOM 1634 C CA . HIS A 1 209 ? -29.831 8.741 46.047 1.00 52.72 209 HIS A CA 1
ATOM 1635 C C . HIS A 1 209 ? -29.121 8.095 47.244 1.00 52.72 209 HIS A C 1
ATOM 1637 O O . HIS A 1 209 ? -28.480 7.055 47.130 1.00 52.72 209 HIS A O 1
ATOM 1643 N N . PHE A 1 210 ? -29.257 8.706 48.424 1.00 46.91 210 PHE A N 1
ATOM 1644 C CA . PHE A 1 210 ? -28.956 8.025 49.682 1.00 46.91 210 PHE A CA 1
ATOM 1645 C C . PHE A 1 210 ? -30.060 6.986 49.910 1.00 46.91 210 PHE A C 1
ATOM 1647 O O . PHE A 1 210 ? -31.153 7.327 50.361 1.00 46.91 210 PHE A O 1
ATOM 1654 N N . VAL A 1 211 ? -29.821 5.723 49.554 1.00 53.69 211 VAL A N 1
ATOM 1655 C CA . VAL A 1 211 ? -30.652 4.632 50.073 1.00 53.69 211 VAL A CA 1
ATOM 1656 C C . VAL A 1 211 ? -30.260 4.499 51.542 1.00 53.69 211 VAL A C 1
ATOM 1658 O O . VAL A 1 211 ? -29.114 4.134 51.814 1.00 53.69 211 VAL A O 1
ATOM 1661 N N . PRO A 1 212 ? -31.137 4.818 52.512 1.00 41.25 212 PRO A N 1
ATOM 1662 C CA . PRO A 1 212 ? -30.822 4.523 53.893 1.00 41.25 212 PRO A CA 1
ATOM 1663 C C . PRO A 1 212 ? -30.713 3.004 53.973 1.00 41.25 212 PRO A C 1
ATOM 1665 O O . PRO A 1 212 ? -31.672 2.295 53.658 1.00 41.25 212 PRO A O 1
ATOM 1668 N N . SER A 1 213 ? -29.546 2.497 54.362 1.00 43.62 213 SER A N 1
ATOM 1669 C CA . SER A 1 213 ? -29.424 1.114 54.796 1.00 43.62 213 SER A CA 1
ATOM 1670 C C . SER A 1 213 ? -30.495 0.889 55.857 1.00 43.62 213 SER A C 1
ATOM 1672 O O . SER A 1 213 ? -30.451 1.530 56.910 1.00 43.62 213 SER A O 1
ATOM 1674 N N . GLN A 1 214 ? -31.471 0.024 55.572 1.00 44.88 214 GLN A N 1
ATOM 1675 C CA . GLN A 1 214 ? -32.383 -0.497 56.581 1.00 44.8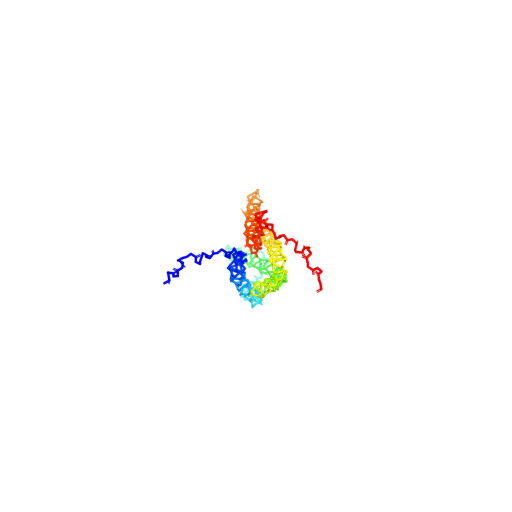8 214 GLN A CA 1
ATOM 1676 C C . GLN A 1 214 ? -31.563 -1.314 57.585 1.00 44.88 214 GLN A C 1
ATOM 1678 O O . GLN A 1 214 ? -31.463 -2.533 57.504 1.00 44.88 214 GLN A O 1
ATOM 1683 N N . GLN A 1 215 ? -30.930 -0.613 58.520 1.00 46.94 215 GLN A N 1
ATOM 1684 C CA . GLN A 1 215 ? -30.634 -1.135 59.837 1.00 46.94 215 GLN A CA 1
ATOM 1685 C C . GLN A 1 215 ? -31.924 -1.051 60.655 1.00 46.94 215 GLN A C 1
ATOM 1687 O O . GLN A 1 215 ? -32.548 0.006 60.734 1.00 46.94 215 GLN A O 1
ATOM 1692 N N . ASN A 1 216 ? -32.245 -2.179 61.287 1.00 45.09 216 ASN A N 1
ATOM 1693 C CA . ASN A 1 216 ? -33.228 -2.384 62.351 1.00 45.09 216 ASN A CA 1
ATOM 1694 C C . ASN A 1 216 ? -34.673 -2.637 61.910 1.00 45.09 216 ASN A C 1
ATOM 1696 O O . ASN A 1 216 ? -35.501 -1.732 61.927 1.00 45.09 216 ASN A O 1
ATOM 1700 N N . GLN A 1 217 ? -34.994 -3.916 61.698 1.00 37.47 217 GLN A N 1
ATOM 1701 C CA . GLN A 1 217 ? -36.104 -4.542 62.425 1.00 37.47 217 GLN A CA 1
ATOM 1702 C C . GLN A 1 217 ? -35.655 -5.926 62.915 1.00 37.47 217 GLN A C 1
ATOM 1704 O O . GLN A 1 217 ? -35.746 -6.919 62.201 1.00 37.47 217 GLN A O 1
ATOM 1709 N N . GLU A 1 218 ? -35.117 -5.954 64.136 1.00 40.38 218 GLU A N 1
ATOM 1710 C CA . GLU A 1 218 ? -35.289 -7.103 65.024 1.00 40.38 218 GLU A CA 1
ATOM 1711 C C . GLU A 1 218 ? -36.787 -7.236 65.330 1.00 40.38 218 GLU A C 1
ATOM 1713 O O . GLU A 1 218 ? -37.422 -6.262 65.747 1.00 40.38 218 GLU A O 1
ATOM 1718 N N . ASN A 1 219 ? -37.335 -8.420 65.066 1.00 38.84 219 ASN A N 1
ATOM 1719 C CA . ASN A 1 219 ? -38.195 -9.192 65.969 1.00 38.84 219 ASN A CA 1
ATOM 1720 C C . ASN A 1 219 ? -38.448 -10.573 65.362 1.00 38.84 219 ASN A C 1
ATOM 1722 O O . ASN A 1 219 ? -39.097 -10.639 64.295 1.00 38.84 219 ASN A O 1
#

pLDDT: mean 80.35, std 15.95, range [37.22, 94.94]